Protein AF-0000000086786332 (afdb_homodimer)

Structure (mmCIF, N/CA/C/O backbone):
data_AF-0000000086786332-model_v1
#
loop_
_entity.id
_entity.type
_entity.pdbx_description
1 polymer 'LOB domain-containing protein 38'
#
loop_
_atom_site.group_PDB
_atom_site.id
_atom_site.type_symbol
_atom_site.label_atom_id
_atom_site.label_alt_id
_atom_site.label_comp_id
_atom_site.label_asym_id
_atom_site.label_entity_id
_atom_site.label_seq_id
_atom_site.pdbx_PDB_ins_code
_atom_site.Cartn_x
_atom_site.Cartn_y
_atom_site.Cartn_z
_atom_site.occupancy
_atom_site.B_iso_or_equiv
_atom_site.auth_seq_id
_atom_site.auth_comp_id
_atom_site.auth_asym_id
_atom_site.auth_atom_id
_atom_site.pdbx_PDB_model_num
ATOM 1 N N . MET A 1 1 ? -3.791 -22.344 -22.672 1 84.06 1 MET A N 1
ATOM 2 C CA . MET A 1 1 ? -4.84 -21.344 -22.453 1 84.06 1 MET A CA 1
ATOM 3 C C . MET A 1 1 ? -4.332 -20.188 -21.594 1 84.06 1 MET A C 1
ATOM 5 O O . MET A 1 1 ? -3.479 -20.391 -20.719 1 84.06 1 MET A O 1
ATOM 9 N N . SER A 1 2 ? -4.684 -19.047 -22.031 1 94.56 2 SER A N 1
ATOM 10 C CA . SER A 1 2 ? -4.293 -17.844 -21.312 1 94.56 2 SER A CA 1
ATOM 11 C C . SER A 1 2 ? -4.855 -17.828 -19.906 1 94.56 2 SER A C 1
ATOM 13 O O . SER A 1 2 ? -5.973 -18.297 -19.672 1 94.56 2 SER A O 1
ATOM 15 N N . CYS A 1 3 ? -4.078 -17.531 -18.984 1 96.19 3 CYS A N 1
ATOM 16 C CA . CYS A 1 3 ? -4.578 -17.453 -17.625 1 96.19 3 CYS A CA 1
ATOM 17 C C . CYS A 1 3 ? -5.562 -16.297 -17.469 1 96.19 3 CYS A C 1
ATOM 19 O O . CYS A 1 3 ? -5.711 -15.477 -18.375 1 96.19 3 CYS A O 1
ATOM 21 N N . ASN A 1 4 ? -6.258 -16.188 -16.344 1 96.19 4 ASN A N 1
ATOM 22 C CA . ASN A 1 4 ? -7.32 -15.203 -16.141 1 96.19 4 ASN A CA 1
ATOM 23 C C . ASN A 1 4 ? -6.762 -13.789 -15.992 1 96.19 4 ASN A C 1
ATOM 25 O O . ASN A 1 4 ? -7.402 -12.82 -16.406 1 96.19 4 ASN A O 1
ATOM 29 N N . GLY A 1 5 ? -5.59 -13.703 -15.43 1 96.94 5 GLY A N 1
ATOM 30 C CA . GLY A 1 5 ? -4.938 -12.406 -15.336 1 96.94 5 GLY A CA 1
ATOM 31 C C . GLY A 1 5 ? -4.57 -11.828 -16.688 1 96.94 5 GLY A C 1
ATOM 32 O O . GLY A 1 5 ? -4.871 -10.672 -16.984 1 96.94 5 GLY A O 1
ATOM 33 N N . CYS A 1 6 ? -4.031 -12.641 -17.484 1 97.38 6 CYS A N 1
ATOM 34 C CA . CYS A 1 6 ? -3.629 -12.195 -18.812 1 97.38 6 CYS A CA 1
ATOM 35 C C . CYS A 1 6 ? -4.844 -11.852 -19.672 1 97.38 6 CYS A C 1
ATOM 37 O O . CYS A 1 6 ? -4.797 -10.938 -20.484 1 97.38 6 CYS A O 1
ATOM 39 N N . ARG A 1 7 ? -5.891 -12.562 -19.5 1 96.75 7 ARG A N 1
ATOM 40 C CA . ARG A 1 7 ? -7.117 -12.281 -20.234 1 96.75 7 ARG A CA 1
ATOM 41 C C . ARG A 1 7 ? -7.648 -10.891 -19.906 1 96.75 7 ARG A C 1
ATOM 43 O O . ARG A 1 7 ? -7.953 -10.109 -20.812 1 96.75 7 ARG A O 1
ATOM 50 N N . VAL A 1 8 ? -7.723 -10.594 -18.656 1 95.69 8 VAL A N 1
ATOM 51 C CA . VAL A 1 8 ? -8.312 -9.328 -18.234 1 95.69 8 VAL A CA 1
ATOM 52 C C . VAL A 1 8 ? -7.371 -8.18 -18.578 1 95.69 8 VAL A C 1
ATOM 54 O O . VAL A 1 8 ? -7.816 -7.066 -18.875 1 95.69 8 VAL A O 1
ATOM 57 N N . LEU A 1 9 ? -6.082 -8.484 -18.516 1 96.44 9 LEU A N 1
ATOM 58 C CA . LEU A 1 9 ? -5.121 -7.426 -18.812 1 96.44 9 LEU A CA 1
ATOM 59 C C . LEU A 1 9 ? -4.785 -7.383 -20.297 1 96.44 9 LEU A C 1
ATOM 61 O O . LEU A 1 9 ? -3.979 -6.559 -20.719 1 96.44 9 LEU A O 1
ATOM 65 N N . ARG A 1 10 ? -5.363 -8.375 -21.078 1 95.31 10 ARG A N 1
ATOM 66 C CA . ARG A 1 10 ? -5.176 -8.453 -22.531 1 95.31 10 ARG A CA 1
ATOM 67 C C . ARG A 1 10 ? -3.697 -8.516 -22.891 1 95.31 10 ARG A C 1
ATOM 69 O O . ARG A 1 10 ? -3.223 -7.754 -23.734 1 95.31 10 ARG A O 1
ATOM 76 N N . LYS A 1 11 ? -3.018 -9.328 -22.234 1 93.69 11 LYS A N 1
ATOM 77 C CA . LYS A 1 11 ? -1.602 -9.562 -22.5 1 93.69 11 LYS A CA 1
ATOM 78 C C . LYS A 1 11 ? -1.338 -11.016 -22.859 1 93.69 11 LYS A C 1
ATOM 80 O O . LYS A 1 11 ? -2.193 -11.883 -22.656 1 93.69 11 LYS A O 1
ATOM 85 N N . GLY A 1 12 ? -0.195 -11.25 -23.5 1 94.19 12 GLY A N 1
ATOM 86 C CA . GLY A 1 12 ? 0.203 -12.609 -23.844 1 94.19 12 GLY A CA 1
ATOM 87 C C . GLY A 1 12 ? 0.515 -13.469 -22.625 1 94.19 12 GLY A C 1
ATOM 88 O O . GLY A 1 12 ? 1.022 -12.969 -21.625 1 94.19 12 GLY A O 1
ATOM 89 N N . CYS A 1 13 ? 0.1 -14.703 -22.797 1 96.62 13 CYS A N 1
ATOM 90 C CA . CYS A 1 13 ? 0.325 -15.664 -21.719 1 96.62 13 CYS A CA 1
ATOM 91 C C . CYS A 1 13 ? 1.26 -16.781 -22.188 1 96.62 13 CYS A C 1
ATOM 93 O O . CYS A 1 13 ? 1.175 -17.234 -23.328 1 96.62 13 CYS A O 1
ATOM 95 N N . ASN A 1 14 ? 2.207 -17.109 -21.375 1 95.62 14 ASN A N 1
ATOM 96 C CA . ASN A 1 14 ? 3.129 -18.203 -21.703 1 95.62 14 ASN A CA 1
ATOM 97 C C . ASN A 1 14 ? 3.371 -19.109 -20.5 1 95.62 14 ASN A C 1
ATOM 99 O O . ASN A 1 14 ? 2.699 -18.969 -19.469 1 95.62 14 ASN A O 1
ATOM 103 N N . GLU A 1 15 ? 4.234 -20 -20.594 1 93.56 15 GLU A N 1
ATOM 104 C CA . GLU A 1 15 ? 4.453 -21.016 -19.562 1 93.56 15 GLU A CA 1
ATOM 105 C C . GLU A 1 15 ? 5.082 -20.391 -18.312 1 93.56 15 GLU A C 1
ATOM 107 O O . GLU A 1 15 ? 4.926 -20.922 -17.219 1 93.56 15 GLU A O 1
ATOM 112 N N . ASN A 1 16 ? 5.703 -19.328 -18.406 1 93.94 16 ASN A N 1
ATOM 113 C CA . ASN A 1 16 ? 6.367 -18.656 -17.297 1 93.94 16 ASN A CA 1
ATOM 114 C C . ASN A 1 16 ? 5.633 -17.391 -16.891 1 93.94 16 ASN A C 1
ATOM 116 O O . ASN A 1 16 ? 6.234 -16.484 -16.312 1 93.94 16 ASN A O 1
ATOM 120 N N . CYS A 1 17 ? 4.402 -17.406 -17.172 1 97.12 17 CYS A N 1
ATOM 121 C CA . CYS A 1 17 ? 3.6 -16.219 -16.922 1 97.12 17 CYS A CA 1
ATOM 122 C C . CYS A 1 17 ? 3.535 -15.891 -15.438 1 97.12 17 CYS A C 1
ATOM 124 O O . CYS A 1 17 ? 3.027 -16.688 -14.648 1 97.12 17 CYS A O 1
ATOM 126 N N . ILE A 1 18 ? 3.926 -14.742 -15.102 1 97.25 18 ILE A N 1
ATOM 127 C CA . ILE A 1 18 ? 4.012 -14.305 -13.719 1 97.25 18 ILE A CA 1
ATOM 128 C C . ILE A 1 18 ? 2.607 -14.125 -13.148 1 97.25 18 ILE A C 1
ATOM 130 O O . ILE A 1 18 ? 2.383 -14.336 -11.953 1 97.25 18 ILE A O 1
ATOM 134 N N . LEU A 1 19 ? 1.68 -13.742 -13.922 1 97.81 19 LEU A N 1
ATOM 135 C CA . LEU A 1 19 ? 0.304 -13.602 -13.453 1 97.81 19 LEU A CA 1
ATOM 136 C C . LEU A 1 19 ? -0.299 -14.953 -13.102 1 97.81 19 LEU A C 1
ATOM 138 O O . LEU A 1 19 ? -0.962 -15.102 -12.078 1 97.81 19 LEU A O 1
ATOM 142 N N . ARG A 1 20 ? -0.008 -15.805 -14.031 1 97 20 ARG A N 1
ATOM 143 C CA . ARG A 1 20 ? -0.495 -17.156 -13.773 1 97 20 ARG A CA 1
ATOM 144 C C . ARG A 1 20 ? 0.016 -17.672 -12.43 1 97 20 ARG A C 1
ATOM 146 O O . ARG A 1 20 ? -0.758 -18.188 -11.625 1 97 20 ARG A O 1
ATOM 153 N N . GLN A 1 21 ? 1.264 -17.531 -12.227 1 96.88 21 GLN A N 1
ATOM 154 C CA . GLN A 1 21 ? 1.903 -18 -11 1 96.88 21 GLN A CA 1
ATOM 155 C C . GLN A 1 21 ? 1.356 -17.25 -9.781 1 96.88 21 GLN A C 1
ATOM 157 O O . GLN A 1 21 ? 1.162 -17.859 -8.719 1 96.88 21 GLN A O 1
ATOM 162 N N . SER A 1 22 ? 1.068 -15.977 -9.906 1 98.19 22 SER A N 1
ATOM 163 C CA . SER A 1 22 ? 0.683 -15.125 -8.789 1 98.19 22 SER A CA 1
ATOM 164 C C . SER A 1 22 ? -0.752 -15.398 -8.352 1 98.19 22 SER A C 1
ATOM 166 O O . SER A 1 22 ? 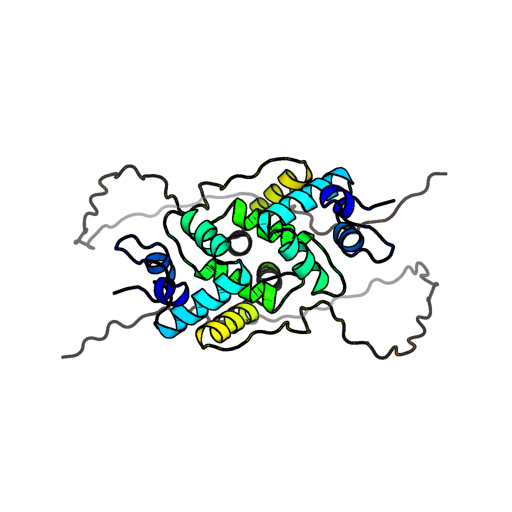-1.143 -15.055 -7.234 1 98.19 22 SER A O 1
ATOM 168 N N . LEU A 1 23 ? -1.542 -16.016 -9.18 1 98.31 23 LEU A N 1
ATOM 169 C CA . LEU A 1 23 ? -2.975 -16.141 -8.93 1 98.31 23 LEU A CA 1
ATOM 170 C C . LEU A 1 23 ? -3.311 -17.547 -8.43 1 98.31 23 LEU A C 1
ATOM 172 O O . LEU A 1 23 ? -4.477 -17.844 -8.156 1 98.31 23 LEU A O 1
ATOM 176 N N . GLN A 1 24 ? -2.33 -18.344 -8.211 1 95.19 24 GLN A N 1
ATOM 177 C CA . GLN A 1 24 ? -2.531 -19.75 -7.883 1 95.19 24 GLN A CA 1
ATOM 178 C C . GLN A 1 24 ? -3.25 -19.906 -6.547 1 95.19 24 GLN A C 1
ATOM 180 O O . GLN A 1 24 ? -3.971 -20.891 -6.336 1 95.19 24 GLN A O 1
ATOM 185 N N . GLY A 1 25 ? -3.111 -18.969 -5.703 1 94.81 25 GLY A N 1
ATOM 186 C CA . GLY A 1 25 ? -3.736 -19.078 -4.395 1 94.81 25 GLY A CA 1
ATOM 187 C C . GLY A 1 25 ? -5.207 -18.703 -4.406 1 94.81 25 GLY A C 1
ATOM 188 O O . GLY A 1 25 ? -5.891 -18.812 -3.385 1 94.81 25 GLY A O 1
ATOM 189 N N . ILE A 1 26 ? -5.719 -18.266 -5.496 1 97.56 26 ILE A N 1
ATOM 190 C CA . ILE A 1 26 ? -7.125 -17.891 -5.645 1 97.56 26 ILE A CA 1
ATOM 191 C C . ILE A 1 26 ? -7.863 -18.969 -6.438 1 97.56 26 ILE A C 1
ATOM 193 O O . ILE A 1 26 ? -7.562 -19.188 -7.613 1 97.56 26 ILE A O 1
ATOM 197 N N . GLU A 1 27 ? -8.875 -19.5 -5.914 1 92.12 27 GLU A N 1
ATOM 198 C CA . GLU A 1 27 ? -9.414 -20.781 -6.352 1 92.12 27 GLU A CA 1
ATOM 199 C C . GLU A 1 27 ? -10.234 -20.625 -7.629 1 92.12 27 GLU A C 1
ATOM 201 O O . GLU A 1 27 ? -10.047 -21.375 -8.586 1 92.12 27 GLU A O 1
ATOM 206 N N . SER A 1 28 ? -11.102 -19.672 -7.723 1 95.56 28 SER A N 1
ATOM 207 C CA . SER A 1 28 ? -12.016 -19.594 -8.859 1 95.56 28 SER A CA 1
ATOM 208 C C . SER A 1 28 ? -11.477 -18.656 -9.93 1 95.56 28 SER A C 1
ATOM 210 O O . SER A 1 28 ? -10.922 -17.609 -9.625 1 95.56 28 SER A O 1
ATOM 212 N N . PRO A 1 29 ? -11.633 -19.109 -11.156 1 96.62 29 PRO A N 1
ATOM 213 C CA . PRO A 1 29 ? -11.227 -18.234 -12.258 1 96.62 29 PRO A CA 1
ATOM 214 C C . PRO A 1 29 ? -11.852 -16.844 -12.164 1 96.62 29 PRO A C 1
ATOM 216 O O . PRO A 1 29 ? -11.172 -15.836 -12.422 1 96.62 29 PRO A O 1
ATOM 219 N N . GLN A 1 30 ? -13.078 -16.781 -11.773 1 98 30 GLN A N 1
ATOM 220 C CA . GLN A 1 30 ? -13.742 -15.492 -11.664 1 98 30 GLN A CA 1
ATOM 221 C C . GLN A 1 30 ? -13.109 -14.633 -10.578 1 98 30 GLN A C 1
ATOM 223 O O . GLN A 1 30 ? -12.922 -13.422 -10.758 1 98 30 GLN A O 1
ATOM 228 N N . ALA A 1 31 ? -12.781 -15.242 -9.477 1 98.69 31 ALA A N 1
ATOM 229 C CA . ALA A 1 31 ? -12.117 -14.531 -8.383 1 98.69 31 ALA A CA 1
ATOM 230 C C . ALA A 1 31 ? -10.742 -14.031 -8.812 1 98.69 31 ALA A C 1
ATOM 232 O O . ALA A 1 31 ? -10.32 -12.945 -8.398 1 98.69 31 ALA A O 1
ATOM 233 N N . GLN A 1 32 ? -10.086 -14.82 -9.578 1 98.62 32 GLN A N 1
ATOM 234 C CA . GLN A 1 32 ? -8.789 -14.406 -10.102 1 98.62 32 GLN A CA 1
ATOM 235 C C . GLN A 1 32 ? -8.914 -13.164 -10.977 1 98.62 32 GLN A C 1
ATOM 237 O O . GLN A 1 32 ? -8.102 -12.242 -10.883 1 98.62 32 GLN A O 1
ATOM 242 N N . SER A 1 33 ? -9.93 -13.172 -11.828 1 98.5 33 SER A N 1
ATOM 243 C CA . SER A 1 33 ? -10.188 -12.008 -12.68 1 98.5 33 SER A CA 1
ATOM 244 C C . SER A 1 33 ? -10.531 -10.781 -11.844 1 98.5 33 SER A C 1
ATOM 246 O O . SER A 1 33 ? -10 -9.695 -12.086 1 98.5 33 SER A O 1
ATOM 248 N N . ASN A 1 34 ? -11.398 -10.969 -10.852 1 98.75 34 ASN A N 1
ATOM 249 C CA . ASN A 1 34 ? -11.789 -9.859 -9.984 1 98.75 34 ASN A CA 1
ATOM 250 C C . ASN A 1 34 ? -10.586 -9.273 -9.25 1 98.75 34 ASN A C 1
ATOM 252 O O . ASN A 1 34 ? -10.438 -8.047 -9.188 1 98.75 34 ASN A O 1
ATOM 256 N N . ALA A 1 35 ? -9.789 -10.148 -8.75 1 98.81 35 ALA A N 1
ATOM 257 C CA . ALA A 1 35 ? -8.602 -9.703 -8.031 1 98.81 35 ALA A CA 1
ATOM 258 C C . ALA A 1 35 ? -7.664 -8.922 -8.945 1 98.81 35 ALA A C 1
ATOM 260 O O . ALA A 1 35 ? -7.164 -7.855 -8.57 1 98.81 35 ALA A O 1
ATOM 261 N N . THR A 1 36 ? -7.426 -9.461 -10.109 1 98.81 36 THR A N 1
ATOM 262 C CA . THR A 1 36 ? -6.508 -8.836 -11.055 1 98.81 36 THR A CA 1
ATOM 263 C C . THR A 1 36 ? -7.012 -7.449 -11.453 1 98.81 36 THR A C 1
ATOM 265 O O . THR A 1 36 ? -6.246 -6.48 -11.461 1 98.81 36 THR A O 1
ATOM 268 N N . VAL A 1 37 ? -8.297 -7.336 -11.727 1 98.69 37 VAL A N 1
ATOM 269 C CA . VAL A 1 37 ? -8.891 -6.062 -12.125 1 98.69 37 VAL A CA 1
ATOM 270 C C . VAL A 1 37 ? -8.758 -5.059 -10.984 1 98.69 37 VAL A C 1
ATOM 272 O O . VAL A 1 37 ? -8.367 -3.91 -11.195 1 98.69 37 VAL A O 1
ATOM 275 N N . PHE A 1 38 ? -9.086 -5.48 -9.836 1 98.81 38 PHE A N 1
ATOM 276 C CA . PHE A 1 38 ? -9.078 -4.578 -8.688 1 98.81 38 PHE A CA 1
ATOM 277 C C . PHE A 1 38 ? -7.676 -4.062 -8.406 1 98.81 38 PHE A C 1
ATOM 279 O O . PHE A 1 38 ? -7.477 -2.859 -8.219 1 98.81 38 PHE A O 1
ATOM 286 N N . VAL A 1 39 ? -6.699 -4.961 -8.383 1 98.75 39 VAL A N 1
ATOM 287 C CA . VAL A 1 39 ? -5.328 -4.586 -8.055 1 98.75 39 VAL A CA 1
ATOM 288 C C . VAL A 1 39 ? -4.738 -3.74 -9.18 1 98.75 39 VAL A C 1
ATOM 290 O O . VAL A 1 39 ? -4.016 -2.773 -8.922 1 98.75 39 VAL A O 1
ATOM 293 N N . ALA A 1 40 ? -5.055 -4.098 -10.375 1 98.44 40 ALA A N 1
ATOM 294 C CA . ALA A 1 40 ? -4.551 -3.328 -11.508 1 98.44 40 ALA A CA 1
ATOM 295 C C . ALA A 1 40 ? -5.145 -1.922 -11.523 1 98.44 40 ALA A C 1
ATOM 297 O O . ALA A 1 40 ? -4.477 -0.965 -11.922 1 98.44 40 ALA A O 1
ATOM 298 N N . LYS A 1 41 ? -6.371 -1.778 -11.148 1 97.56 41 LYS A N 1
ATOM 299 C CA . LYS A 1 41 ? -6.988 -0.458 -11.062 1 97.56 41 LYS A CA 1
ATOM 300 C C . LYS A 1 41 ? -6.352 0.37 -9.945 1 97.56 41 LYS A C 1
ATOM 302 O O . LYS A 1 41 ? -6.148 1.576 -10.102 1 97.56 41 LYS A O 1
ATOM 307 N N . PHE A 1 42 ? -6.059 -0.313 -8.93 1 97.75 42 PHE A N 1
ATOM 308 C CA . PHE A 1 42 ? -5.566 0.378 -7.746 1 97.75 42 PHE A CA 1
ATOM 309 C C . PHE A 1 42 ? -4.125 0.827 -7.945 1 97.75 42 PHE A C 1
ATOM 311 O O . PHE A 1 42 ? -3.783 1.98 -7.672 1 97.75 42 PHE A O 1
ATOM 318 N N . PHE A 1 43 ? -3.24 -0.063 -8.398 1 97 43 PHE A N 1
ATOM 319 C CA . PHE A 1 43 ? -1.812 0.219 -8.492 1 97 43 PHE A CA 1
ATOM 320 C C . PHE A 1 43 ? -1.436 0.647 -9.906 1 97 43 PHE A C 1
ATOM 322 O O . PHE A 1 43 ? -0.316 1.107 -10.141 1 97 43 PHE A O 1
ATOM 329 N N . GLY A 1 44 ? -2.344 0.488 -10.828 1 95.88 44 GLY A N 1
ATOM 330 C CA . GLY A 1 44 ? -1.979 0.543 -12.234 1 95.88 44 GLY A CA 1
ATOM 331 C C . GLY A 1 44 ? -1.453 -0.777 -12.766 1 95.88 44 GLY A C 1
ATOM 332 O O . GLY A 1 44 ? -0.83 -1.545 -12.031 1 95.88 44 GLY A O 1
ATOM 333 N N . ARG A 1 45 ? -1.629 -0.976 -14.039 1 95.88 45 ARG A N 1
ATOM 334 C CA . ARG A 1 45 ? -1.167 -2.209 -14.664 1 95.88 45 ARG A CA 1
ATOM 335 C C . ARG A 1 45 ? 0.343 -2.365 -14.523 1 95.88 45 ARG A C 1
ATOM 337 O O . ARG A 1 45 ? 0.829 -3.436 -14.148 1 95.88 45 ARG A O 1
ATOM 344 N N . ALA A 1 46 ? 1.061 -1.314 -14.797 1 95.19 46 ALA A N 1
ATOM 345 C CA . ALA A 1 46 ? 2.518 -1.364 -14.703 1 95.19 46 ALA A CA 1
ATOM 346 C C . ALA A 1 46 ? 2.969 -1.617 -13.266 1 95.19 46 ALA A C 1
ATOM 348 O O . ALA A 1 46 ? 3.906 -2.381 -13.031 1 95.19 46 ALA A O 1
ATOM 349 N N . GLY A 1 47 ? 2.232 -0.963 -12.328 1 95.81 47 GLY A N 1
ATOM 350 C CA . GLY A 1 47 ? 2.547 -1.18 -10.93 1 95.81 47 GLY A CA 1
ATOM 351 C C . GLY A 1 47 ? 2.35 -2.619 -10.484 1 95.81 47 GLY A C 1
ATOM 352 O O . GLY A 1 47 ? 3.23 -3.203 -9.852 1 95.81 47 GLY A O 1
ATOM 353 N N . LEU A 1 48 ? 1.275 -3.145 -10.875 1 97.69 48 LEU A N 1
ATOM 354 C CA . LEU A 1 48 ? 0.996 -4.539 -10.555 1 97.69 48 LEU A CA 1
ATOM 355 C C . LEU A 1 48 ? 2.096 -5.449 -11.094 1 97.69 48 LEU A C 1
ATOM 357 O O . LEU A 1 48 ? 2.668 -6.246 -10.344 1 97.69 48 LEU A O 1
ATOM 361 N N . MET A 1 49 ? 2.465 -5.32 -12.352 1 96.62 49 MET A N 1
ATOM 362 C CA . MET A 1 49 ? 3.473 -6.176 -12.969 1 96.62 49 MET A CA 1
ATOM 363 C C . MET A 1 49 ? 4.836 -5.973 -12.312 1 96.62 49 MET A C 1
ATOM 365 O O . MET A 1 49 ? 5.586 -6.934 -12.117 1 96.62 49 MET A O 1
ATOM 369 N N . SER A 1 50 ? 5.113 -4.746 -11.969 1 96.56 50 SER A N 1
ATOM 370 C CA . SER A 1 50 ? 6.387 -4.441 -11.32 1 96.56 50 SER A CA 1
ATOM 371 C C . SER A 1 50 ? 6.492 -5.137 -9.961 1 96.56 50 SER A C 1
ATOM 373 O O . SER A 1 50 ? 7.535 -5.707 -9.633 1 96.56 50 SER A O 1
ATOM 375 N N . PHE A 1 51 ? 5.438 -5.086 -9.195 1 97.44 51 PHE A N 1
ATOM 376 C CA . PHE A 1 51 ? 5.441 -5.715 -7.879 1 97.44 51 PHE A CA 1
ATOM 377 C C . PHE A 1 51 ? 5.605 -7.227 -8 1 97.44 51 PHE A C 1
ATOM 379 O O . PHE A 1 51 ? 6.363 -7.836 -7.246 1 97.44 51 PHE A O 1
ATOM 386 N N . LEU A 1 52 ? 4.941 -7.766 -8.93 1 97.31 52 LEU A N 1
ATOM 387 C CA . LEU A 1 52 ? 4.969 -9.219 -9.07 1 97.31 52 LEU A CA 1
ATOM 388 C C . LEU A 1 52 ? 6.316 -9.688 -9.609 1 97.31 52 LEU A C 1
ATOM 390 O O . LEU A 1 52 ? 6.793 -10.766 -9.242 1 97.31 52 LEU A O 1
ATOM 394 N N . SER A 1 53 ? 6.926 -8.891 -10.414 1 95.88 53 SER A N 1
ATOM 395 C CA . SER A 1 53 ? 8.195 -9.266 -11.039 1 95.88 53 SER A CA 1
ATOM 396 C C . SER A 1 53 ? 9.359 -9.07 -10.078 1 95.88 53 SER A C 1
ATOM 398 O O . SER A 1 53 ? 10.461 -9.562 -10.32 1 95.88 53 SER A O 1
ATOM 400 N N . ALA A 1 54 ? 9.094 -8.414 -9 1 94.62 54 ALA A N 1
ATOM 401 C CA . ALA A 1 54 ? 10.164 -8.062 -8.07 1 94.62 54 ALA A CA 1
ATOM 402 C C . ALA A 1 54 ? 10.469 -9.219 -7.125 1 94.62 54 ALA A C 1
ATOM 404 O O . ALA A 1 54 ? 11.438 -9.164 -6.359 1 94.62 54 ALA A O 1
ATOM 405 N N . VAL A 1 55 ? 9.711 -10.266 -7.176 1 96.44 55 VAL A N 1
ATOM 406 C CA . VAL A 1 55 ? 9.875 -11.344 -6.207 1 96.44 55 VAL A CA 1
ATOM 407 C C . VAL A 1 55 ? 10 -12.68 -6.938 1 96.44 55 VAL A C 1
ATOM 409 O O . VAL A 1 55 ? 9.422 -12.859 -8.016 1 96.44 55 VAL A O 1
ATOM 412 N N . PRO A 1 56 ? 10.68 -13.617 -6.367 1 94.69 56 PRO A N 1
ATOM 413 C CA . PRO A 1 56 ? 10.891 -14.906 -7.035 1 94.69 56 PRO A CA 1
ATOM 414 C C . PRO A 1 56 ? 9.617 -15.742 -7.105 1 94.69 56 PRO A C 1
ATOM 416 O O . PRO A 1 56 ? 9.414 -16.484 -8.07 1 94.69 56 PRO A O 1
ATOM 419 N N . THR A 1 57 ? 8.758 -15.68 -6.062 1 94.56 57 THR A N 1
ATOM 420 C CA . THR A 1 57 ? 7.484 -16.391 -6.031 1 94.56 57 THR A CA 1
ATOM 421 C C . THR A 1 57 ? 6.316 -15.414 -5.934 1 94.56 57 THR A C 1
ATOM 423 O O . THR A 1 57 ? 5.809 -15.156 -4.844 1 94.56 57 THR A O 1
ATOM 426 N N . PRO A 1 58 ? 5.871 -14.945 -7.066 1 96 58 PRO A N 1
ATOM 427 C CA . PRO A 1 58 ? 4.836 -13.914 -7.047 1 96 58 PRO A CA 1
ATOM 428 C C . PRO A 1 58 ? 3.508 -14.414 -6.484 1 96 58 PRO A C 1
ATOM 430 O O . PRO A 1 58 ? 3.125 -15.562 -6.727 1 96 58 PRO A O 1
ATOM 433 N N . ASN A 1 59 ? 2.941 -13.711 -5.676 1 96.06 59 ASN A N 1
ATOM 434 C CA . ASN A 1 59 ? 1.614 -13.898 -5.098 1 96.06 59 ASN A CA 1
ATOM 435 C C . ASN A 1 59 ? 0.852 -12.578 -5.004 1 96.06 59 ASN A C 1
ATOM 437 O O . ASN A 1 59 ? 1.342 -11.609 -4.422 1 96.06 59 ASN A O 1
ATOM 441 N N . VAL A 1 60 ? -0.287 -12.531 -5.52 1 98.38 60 VAL A N 1
ATOM 442 C CA . VAL A 1 60 ? -1.01 -11.266 -5.656 1 98.38 60 VAL A CA 1
ATOM 443 C C . VAL A 1 60 ? -1.718 -10.93 -4.348 1 98.38 60 VAL A C 1
ATOM 445 O O . VAL A 1 60 ? -2.152 -9.797 -4.141 1 98.38 60 VAL A O 1
ATOM 448 N N . LEU A 1 61 ? -1.781 -11.789 -3.43 1 98.06 61 LEU A N 1
ATOM 449 C CA . LEU A 1 61 ? -2.656 -11.656 -2.271 1 98.06 61 LEU A CA 1
ATOM 450 C C . LEU A 1 61 ? -2.207 -10.492 -1.387 1 98.06 61 LEU A C 1
ATOM 452 O O . LEU A 1 61 ? -3.037 -9.727 -0.897 1 98.06 61 LEU A O 1
ATOM 456 N N . SER A 1 62 ? -0.917 -10.367 -1.181 1 98.25 62 SER A N 1
ATOM 457 C CA . SER A 1 62 ? -0.46 -9.273 -0.327 1 98.25 62 SER A CA 1
ATOM 458 C C . SER A 1 62 ? -0.818 -7.918 -0.925 1 98.25 62 SER A C 1
ATOM 460 O O . SER A 1 62 ? -1.176 -6.988 -0.199 1 98.25 62 SER A O 1
ATOM 462 N N . LEU A 1 63 ? -0.713 -7.824 -2.227 1 98.62 63 LEU A N 1
ATOM 463 C CA . LEU A 1 63 ? -1.105 -6.602 -2.912 1 98.62 63 LEU A CA 1
ATOM 464 C C . LEU A 1 63 ? -2.609 -6.367 -2.795 1 98.62 63 LEU A C 1
ATOM 466 O O . LEU A 1 63 ? -3.053 -5.234 -2.596 1 98.62 63 LEU A O 1
ATOM 470 N N . LEU A 1 64 ? -3.318 -7.457 -2.932 1 98.88 64 LEU A N 1
ATOM 471 C CA . LEU A 1 64 ? -4.77 -7.367 -2.814 1 98.88 64 LEU A CA 1
ATOM 472 C C . LEU A 1 64 ? -5.176 -6.879 -1.429 1 98.88 64 LEU A C 1
ATOM 474 O O . LEU A 1 64 ? -6.039 -6.008 -1.301 1 98.88 64 LEU A O 1
ATOM 478 N N . PHE A 1 65 ? -4.574 -7.363 -0.429 1 98.81 65 PHE A N 1
ATOM 479 C CA . PHE A 1 65 ? -4.867 -6.941 0.936 1 98.81 65 PHE A CA 1
ATOM 480 C C . PHE A 1 65 ? -4.516 -5.473 1.135 1 98.81 65 PHE A C 1
ATOM 482 O O . PHE A 1 65 ? -5.262 -4.734 1.784 1 98.81 65 PHE A O 1
ATOM 489 N N . GLU A 1 66 ? -3.395 -5.078 0.63 1 98.81 66 GLU A N 1
ATOM 490 C CA . GLU A 1 66 ? -2.988 -3.682 0.754 1 98.81 66 GLU A CA 1
ATOM 491 C C . GLU A 1 66 ? -3.969 -2.754 0.041 1 98.81 66 GLU A C 1
ATOM 493 O O . GLU A 1 66 ? -4.371 -1.729 0.59 1 98.81 66 GLU A O 1
ATOM 498 N N . ALA A 1 67 ? -4.316 -3.143 -1.136 1 98.88 67 ALA A N 1
ATOM 499 C CA . ALA A 1 67 ? -5.246 -2.328 -1.912 1 98.88 67 ALA A CA 1
ATOM 500 C C . ALA A 1 67 ? -6.613 -2.256 -1.233 1 98.88 67 ALA A C 1
ATOM 502 O O . ALA A 1 67 ? -7.203 -1.179 -1.126 1 98.88 67 ALA A O 1
ATOM 503 N N . CYS A 1 68 ? -7.09 -3.385 -0.799 1 98.94 68 CYS A N 1
ATOM 504 C CA . CYS A 1 68 ? -8.383 -3.43 -0.12 1 98.94 68 CYS A CA 1
ATOM 505 C C . CYS A 1 68 ? -8.344 -2.625 1.175 1 98.94 68 CYS A C 1
ATOM 507 O O . CYS A 1 68 ? -9.258 -1.85 1.456 1 98.94 68 CYS A O 1
ATOM 509 N N . GLY A 1 69 ? -7.301 -2.814 1.9 1 98.81 69 GLY A N 1
ATOM 510 C CA . GLY A 1 69 ? -7.148 -2.074 3.143 1 98.81 69 GLY A CA 1
ATOM 511 C C . GLY A 1 69 ? -7.172 -0.57 2.947 1 98.81 69 GLY A C 1
ATOM 512 O O . GLY A 1 69 ? -7.867 0.145 3.672 1 98.81 69 GLY A O 1
ATOM 513 N N . ARG A 1 70 ? -6.434 -0.083 1.963 1 98.62 70 ARG A N 1
ATOM 514 C CA . ARG A 1 70 ? -6.367 1.349 1.687 1 98.62 70 ARG A CA 1
ATOM 515 C C . ARG A 1 70 ? -7.715 1.873 1.195 1 98.62 70 ARG A C 1
ATOM 517 O O . ARG A 1 70 ? -8.055 3.033 1.429 1 98.62 70 ARG A O 1
ATOM 524 N N . THR A 1 71 ? -8.422 1.003 0.565 1 98.62 71 THR A N 1
ATOM 525 C CA . THR A 1 71 ? -9.727 1.42 0.059 1 98.62 71 THR A CA 1
ATOM 526 C C . THR A 1 71 ? -10.727 1.582 1.202 1 98.62 71 THR A C 1
ATOM 528 O O . THR A 1 71 ? -11.445 2.58 1.267 1 98.62 71 THR A O 1
ATOM 531 N N . VAL A 1 72 ? -10.773 0.699 2.168 1 98.75 72 VAL A N 1
ATOM 532 C CA . VAL A 1 72 ? -11.805 0.733 3.201 1 98.75 72 VAL A CA 1
ATOM 533 C C . VAL A 1 72 ? -11.32 1.57 4.383 1 98.75 72 VAL A C 1
ATOM 535 O O . VAL A 1 72 ? -12.125 2.027 5.199 1 98.75 72 VAL A O 1
ATOM 538 N N . ASN A 1 73 ? -10.062 1.742 4.539 1 98.44 73 ASN A N 1
ATOM 539 C CA . ASN A 1 73 ? -9.391 2.553 5.551 1 98.44 73 ASN A CA 1
ATOM 540 C C . ASN A 1 73 ? -8.398 3.529 4.922 1 98.44 73 ASN A C 1
ATOM 542 O O . ASN A 1 73 ? -7.188 3.361 5.051 1 98.44 73 ASN A O 1
ATOM 546 N N . PRO A 1 74 ? -8.867 4.527 4.391 1 98 74 PRO A N 1
ATOM 547 C CA . PRO A 1 74 ? -7.992 5.418 3.625 1 98 74 PRO A CA 1
ATOM 548 C C . PRO A 1 74 ? -6.961 6.129 4.496 1 98 74 PRO A C 1
ATOM 550 O O . PRO A 1 74 ? -5.957 6.637 3.986 1 98 74 PRO A O 1
ATOM 553 N N . VAL A 1 75 ? -7.145 6.18 5.758 1 97.62 75 VAL A N 1
ATOM 554 C CA . VAL A 1 75 ? -6.246 6.914 6.645 1 97.62 75 VAL A CA 1
ATOM 555 C C . VAL A 1 75 ? -5.008 6.07 6.934 1 97.62 75 VAL A C 1
ATOM 557 O O . VAL A 1 75 ? -3.879 6.551 6.812 1 97.62 75 VAL A O 1
ATOM 560 N N . ASN A 1 76 ? -5.293 4.742 7.25 1 97.94 76 ASN A N 1
ATOM 561 C CA . ASN A 1 76 ? -4.176 3.965 7.777 1 97.94 76 ASN A CA 1
ATOM 562 C C . ASN A 1 76 ? -3.959 2.682 6.98 1 97.94 76 ASN A C 1
ATOM 564 O O . ASN A 1 76 ? -3.021 1.93 7.254 1 97.94 76 ASN A O 1
ATOM 568 N N . GLY A 1 77 ? -4.793 2.391 6.051 1 98.56 77 GLY A N 1
ATOM 569 C CA . GLY A 1 77 ? -4.613 1.239 5.184 1 98.56 77 GLY A CA 1
ATOM 570 C C . GLY A 1 77 ? -4.762 -0.085 5.91 1 98.56 77 GLY A C 1
ATOM 571 O O . GLY A 1 77 ? -5.398 -0.153 6.965 1 98.56 77 GLY A O 1
ATOM 572 N N . ALA A 1 78 ? -4.215 -1.094 5.27 1 98.88 78 ALA A N 1
ATOM 573 C CA . ALA A 1 78 ? -4.266 -2.443 5.824 1 98.88 78 ALA A CA 1
ATOM 574 C C . ALA A 1 78 ? -3.455 -2.537 7.113 1 98.88 78 ALA A C 1
ATOM 576 O O . ALA A 1 78 ? -3.824 -3.27 8.031 1 98.88 78 ALA A O 1
ATOM 577 N N . VAL A 1 79 ? -2.387 -1.823 7.133 1 98.75 79 VAL A N 1
ATOM 578 C CA . VAL A 1 79 ? -1.525 -1.838 8.312 1 98.75 79 VAL A CA 1
ATOM 579 C C . VAL A 1 79 ? -2.311 -1.367 9.531 1 98.75 79 VAL A C 1
ATOM 581 O O . VAL A 1 79 ? -2.215 -1.962 10.609 1 98.75 79 VAL A O 1
ATOM 584 N N . GLY A 1 80 ? -3.092 -0.313 9.242 1 98.38 80 GLY A N 1
ATOM 585 C CA . GLY A 1 80 ? -3.916 0.184 10.328 1 98.38 80 GLY A CA 1
ATOM 586 C C . GLY A 1 80 ? -4.949 -0.822 10.805 1 98.38 80 GLY A C 1
ATOM 587 O O . GLY A 1 80 ? -5.188 -0.958 12 1 98.38 80 GLY A O 1
ATOM 588 N N . LEU A 1 81 ? -5.5 -1.473 9.922 1 98.56 81 LEU A N 1
ATOM 589 C CA . LEU A 1 81 ? -6.492 -2.479 10.289 1 98.56 81 LEU A CA 1
ATOM 590 C C . LEU A 1 81 ? -5.848 -3.617 11.07 1 98.56 81 LEU A C 1
ATOM 592 O O . LEU A 1 81 ? -6.395 -4.066 12.078 1 98.56 81 LEU A O 1
ATOM 596 N N . LEU A 1 82 ? -4.738 -3.99 10.641 1 98.62 82 LEU A N 1
ATOM 597 C CA . LEU A 1 82 ? -4.035 -5.047 11.352 1 98.62 82 LEU A CA 1
ATOM 598 C C . LEU A 1 82 ? -3.598 -4.57 12.734 1 98.62 82 LEU A C 1
ATOM 600 O O . LEU A 1 82 ? -3.846 -5.246 13.734 1 98.62 82 LEU A O 1
ATOM 604 N N . GLY A 1 83 ? -3.018 -3.488 12.797 1 97.69 83 GLY A N 1
ATOM 605 C CA . GLY A 1 83 ? -2.459 -2.961 14.031 1 97.69 83 GLY A CA 1
ATOM 606 C C . GLY A 1 83 ? -3.512 -2.666 15.086 1 97.69 83 GLY A C 1
ATOM 607 O O . GLY A 1 83 ? -3.211 -2.643 16.281 1 97.69 83 GLY A O 1
ATOM 608 N N . THR A 1 84 ? -4.711 -2.406 14.664 1 96.75 84 THR A N 1
ATOM 609 C CA . THR A 1 84 ? -5.762 -2.051 15.617 1 96.75 84 THR A CA 1
ATOM 610 C C . THR A 1 84 ? -6.66 -3.25 15.898 1 96.75 84 THR A C 1
ATOM 612 O O . THR A 1 84 ? -7.727 -3.104 16.5 1 96.75 84 THR A O 1
ATOM 615 N N . GLY A 1 85 ? -6.309 -4.375 15.422 1 96.75 85 GLY A N 1
ATOM 616 C CA . GLY A 1 85 ? -7.078 -5.582 15.695 1 96.75 85 GLY A CA 1
ATOM 617 C C . GLY A 1 85 ? -8.297 -5.727 14.805 1 96.75 85 GLY A C 1
ATOM 618 O O . GLY A 1 85 ? -9.211 -6.488 15.117 1 96.75 85 GLY A O 1
ATOM 619 N N . ASN A 1 86 ? -8.383 -5.008 13.719 1 98.25 86 ASN A N 1
ATOM 620 C CA . ASN A 1 86 ? -9.531 -5.055 12.812 1 98.25 86 ASN A CA 1
ATOM 621 C C . ASN A 1 86 ? -9.195 -5.777 11.516 1 98.25 86 ASN A C 1
ATOM 623 O O . ASN A 1 86 ? -9.695 -5.418 10.445 1 98.25 86 ASN A O 1
ATOM 627 N N . TRP A 1 87 ? -8.398 -6.715 11.633 1 98.56 87 TRP A N 1
ATOM 628 C CA . TRP A 1 87 ? -7.953 -7.43 10.445 1 98.56 87 TRP A CA 1
ATOM 629 C C . TRP A 1 87 ? -9.133 -8.102 9.742 1 98.56 87 TRP A C 1
ATOM 631 O O . TRP A 1 87 ? -9.125 -8.258 8.523 1 98.56 87 TRP A O 1
ATOM 641 N N . ASN A 1 88 ? -10.117 -8.492 10.508 1 98.75 88 ASN A N 1
ATOM 642 C CA . ASN A 1 88 ? -11.305 -9.109 9.93 1 98.75 88 ASN A CA 1
ATOM 643 C C . ASN A 1 88 ? -11.984 -8.188 8.922 1 98.75 88 ASN A C 1
ATOM 645 O O . ASN A 1 88 ? -12.602 -8.656 7.965 1 98.75 88 ASN A O 1
ATOM 649 N N . VAL A 1 89 ? -11.875 -6.898 9.133 1 98.81 89 VAL A N 1
ATOM 650 C CA . VAL A 1 89 ? -12.438 -5.926 8.203 1 98.81 89 VAL A CA 1
ATOM 651 C C . VAL A 1 89 ? -11.711 -6.004 6.863 1 98.81 89 VAL A C 1
ATOM 653 O O . VAL A 1 89 ? -12.344 -5.98 5.805 1 98.81 89 VAL A O 1
ATOM 656 N N . CYS A 1 90 ? -10.414 -6.168 6.891 1 98.81 90 CYS A N 1
ATOM 657 C CA . CYS A 1 90 ? -9.617 -6.285 5.672 1 98.81 90 CYS A CA 1
ATOM 658 C C . CYS A 1 90 ? -9.938 -7.586 4.941 1 98.81 90 CYS A C 1
ATOM 660 O O . CYS A 1 90 ? -10.078 -7.594 3.715 1 98.81 90 CYS A O 1
ATOM 662 N N . GLN A 1 91 ? -10.039 -8.609 5.699 1 98.81 91 GLN A N 1
ATOM 663 C CA . GLN A 1 91 ? -10.367 -9.914 5.125 1 98.81 91 GLN A CA 1
ATOM 664 C C . GLN A 1 91 ? -11.727 -9.883 4.434 1 98.81 91 GLN A C 1
ATOM 666 O O . GLN A 1 91 ? -11.883 -10.43 3.34 1 98.81 91 GLN A O 1
ATOM 671 N N . ALA A 1 92 ? -12.648 -9.25 5.078 1 98.88 92 ALA A N 1
ATOM 672 C CA . ALA A 1 92 ? -13.984 -9.141 4.492 1 98.88 92 ALA A CA 1
ATOM 673 C C . ALA A 1 92 ? -13.945 -8.32 3.201 1 98.88 92 ALA A C 1
ATOM 675 O O . ALA A 1 92 ? -14.672 -8.625 2.25 1 98.88 92 ALA A O 1
ATOM 676 N N . ALA A 1 93 ? -13.156 -7.285 3.203 1 98.94 93 ALA A N 1
ATOM 677 C CA . ALA A 1 93 ? -13.008 -6.477 1.997 1 98.94 93 ALA A CA 1
ATOM 678 C C . ALA A 1 93 ? -12.438 -7.305 0.848 1 98.94 93 ALA A C 1
ATOM 680 O O . ALA A 1 93 ? -12.922 -7.223 -0.284 1 98.94 93 ALA A O 1
ATOM 681 N N . VAL A 1 94 ? -11.453 -8.109 1.135 1 98.88 94 VAL A N 1
ATOM 682 C CA . VAL A 1 94 ? -10.844 -8.969 0.127 1 98.88 94 VAL A CA 1
ATOM 683 C C . VAL A 1 94 ? -11.875 -9.953 -0.415 1 98.88 94 VAL A C 1
ATOM 685 O O . VAL A 1 94 ? -11.984 -10.141 -1.628 1 98.88 94 VAL A O 1
ATOM 688 N N . GLU A 1 95 ? -12.641 -10.508 0.453 1 98.75 95 GLU A N 1
ATOM 689 C CA . GLU A 1 95 ? -13.68 -11.438 0.03 1 98.75 95 GLU A CA 1
ATOM 690 C C . GLU A 1 95 ? -14.703 -10.758 -0.874 1 98.75 95 GLU A C 1
ATOM 692 O O . GLU A 1 95 ? -15.156 -11.344 -1.854 1 98.75 95 GLU A O 1
ATOM 697 N N . THR A 1 96 ? -15.062 -9.578 -0.503 1 98.94 96 THR A N 1
ATOM 698 C CA . THR A 1 96 ? -16 -8.812 -1.319 1 98.94 96 THR A CA 1
ATOM 699 C C . THR A 1 96 ? -15.469 -8.656 -2.742 1 98.94 96 THR A C 1
ATOM 701 O O . THR A 1 96 ? -16.203 -8.875 -3.709 1 98.94 96 THR A O 1
ATOM 704 N N . VAL A 1 97 ? -14.234 -8.336 -2.877 1 98.88 97 VAL A N 1
ATOM 705 C CA . VAL A 1 97 ? -13.617 -8.148 -4.188 1 98.88 97 VAL A CA 1
ATOM 706 C C . VAL A 1 97 ? -13.602 -9.469 -4.949 1 98.88 97 VAL A C 1
ATOM 708 O O . VAL A 1 97 ? -13.945 -9.516 -6.133 1 98.88 97 VAL A O 1
ATOM 711 N N . LEU A 1 98 ? -13.188 -10.523 -4.273 1 98.75 98 LEU A N 1
ATOM 712 C CA . LEU A 1 98 ? -13.094 -11.828 -4.922 1 98.75 98 LEU A CA 1
ATOM 713 C C . LEU A 1 98 ? -14.453 -12.297 -5.422 1 98.75 98 LEU A C 1
ATOM 715 O O . LEU A 1 98 ? -14.547 -13 -6.43 1 98.75 98 LEU A O 1
ATOM 719 N N . ARG A 1 99 ? -15.477 -11.797 -4.824 1 98.5 99 ARG A N 1
ATOM 720 C CA . ARG A 1 99 ? -16.828 -12.164 -5.211 1 98.5 99 ARG A CA 1
ATOM 721 C C . ARG A 1 99 ? -17.391 -11.195 -6.246 1 98.5 99 ARG A C 1
ATOM 723 O O . ARG A 1 99 ? -18.531 -11.352 -6.703 1 98.5 99 ARG A O 1
ATOM 730 N N . GLY A 1 100 ? -16.656 -10.219 -6.535 1 98.38 100 GLY A N 1
ATOM 731 C CA . GLY A 1 100 ? -17.062 -9.289 -7.574 1 98.38 100 GLY A CA 1
ATOM 732 C C . GLY A 1 100 ? -17.781 -8.07 -7.035 1 98.38 100 GLY A C 1
ATOM 733 O O . GLY A 1 100 ? -18.391 -7.316 -7.797 1 98.38 100 GLY A O 1
ATOM 734 N N . GLY A 1 101 ? -17.688 -7.84 -5.707 1 98.56 101 GLY A N 1
ATOM 735 C CA . GLY A 1 101 ? -18.312 -6.684 -5.094 1 98.56 101 GLY A CA 1
ATOM 736 C C . GLY A 1 101 ? -17.469 -5.426 -5.18 1 98.56 101 GLY A C 1
ATOM 737 O O . GLY A 1 101 ? -16.328 -5.469 -5.648 1 98.56 101 GLY A O 1
ATOM 738 N N . VAL A 1 102 ? -18.078 -4.293 -4.695 1 98.31 102 VAL A N 1
ATOM 739 C CA . VAL A 1 102 ? -17.438 -2.984 -4.711 1 98.31 102 VAL A CA 1
ATOM 740 C C . VAL A 1 102 ? -17.094 -2.561 -3.285 1 98.31 102 VAL A C 1
ATOM 742 O O . VAL A 1 102 ? -17.891 -2.771 -2.363 1 98.31 102 VAL A O 1
ATOM 745 N N . LEU A 1 103 ? -15.961 -1.977 -3.193 1 98.69 103 LEU A N 1
ATOM 746 C CA . LEU A 1 103 ? -15.547 -1.478 -1.888 1 98.69 103 LEU A CA 1
ATOM 747 C C . LEU A 1 103 ? -15.766 0.029 -1.786 1 98.69 103 LEU A C 1
ATOM 749 O O . LEU A 1 103 ? -15.648 0.746 -2.783 1 98.69 103 LEU A O 1
ATOM 753 N N . ARG A 1 104 ? -16.047 0.458 -0.608 1 97.94 104 ARG A N 1
ATOM 754 C CA . ARG A 1 104 ? -16.109 1.865 -0.225 1 97.94 104 ARG A CA 1
ATOM 755 C C . ARG A 1 104 ? -15.391 2.104 1.104 1 97.94 104 ARG A C 1
ATOM 757 O O . ARG A 1 104 ? -15.281 1.192 1.925 1 97.94 104 ARG A O 1
ATOM 764 N N . PRO A 1 105 ? -14.922 3.322 1.225 1 97.81 105 PRO A N 1
ATOM 765 C CA . PRO A 1 105 ? -14.352 3.625 2.541 1 97.81 105 PRO A CA 1
ATOM 766 C C . PRO A 1 105 ? -15.359 3.43 3.674 1 97.81 105 PRO A C 1
ATOM 768 O O . PRO A 1 105 ? -16.531 3.75 3.52 1 97.81 105 PRO A O 1
ATOM 771 N N . ILE A 1 106 ? -14.859 2.895 4.695 1 97.69 106 ILE A N 1
ATOM 772 C CA . ILE A 1 106 ? -15.695 2.725 5.879 1 97.69 106 ILE A CA 1
ATOM 773 C C . ILE A 1 106 ? -15.57 3.947 6.781 1 97.69 106 ILE A C 1
ATOM 775 O O . ILE A 1 106 ? -14.461 4.352 7.137 1 97.69 106 ILE A O 1
ATOM 779 N N . GLN A 1 107 ? -16.625 4.527 7.207 1 94.81 107 GLN A N 1
ATOM 780 C CA . GLN A 1 107 ? -16.688 5.801 7.922 1 94.81 107 GLN A CA 1
ATOM 781 C C . GLN A 1 107 ? -15.836 5.758 9.188 1 94.81 107 GLN A C 1
ATOM 783 O O . GLN A 1 107 ? -15.109 6.707 9.484 1 94.81 107 GLN A O 1
ATOM 788 N N . GLU A 1 108 ? -15.945 4.629 9.891 1 94.31 108 GLU A N 1
ATOM 789 C CA . GLU A 1 108 ? -15.211 4.449 11.141 1 94.31 108 GLU A CA 1
ATOM 790 C C . GLU A 1 108 ? -13.711 4.602 10.93 1 94.31 108 GLU A C 1
ATOM 792 O O . GLU A 1 108 ? -12.984 4.992 11.844 1 94.31 108 GLU A O 1
ATOM 797 N N . PHE A 1 109 ? -13.281 4.402 9.75 1 94.88 109 PHE A N 1
ATOM 798 C CA . PHE A 1 109 ? -11.844 4.371 9.492 1 94.88 109 PHE A CA 1
ATOM 799 C C . PHE A 1 109 ? -11.43 5.531 8.586 1 94.88 109 PHE A C 1
ATOM 801 O O . PHE A 1 109 ? -10.266 5.633 8.195 1 94.88 109 PHE A O 1
ATOM 808 N N . SER A 1 110 ? -12.289 6.355 8.25 1 91 110 SER A N 1
ATOM 809 C CA . SER A 1 110 ? -12.016 7.418 7.289 1 91 110 SER A CA 1
ATOM 810 C C . SER A 1 110 ? -11.688 8.727 7.996 1 91 110 SER A C 1
ATOM 812 O O . SER A 1 110 ? -11.383 9.734 7.348 1 91 110 SER A O 1
ATOM 814 N N . GLY A 1 111 ? -11.484 8.727 9.336 1 80.56 111 GLY A N 1
ATOM 815 C CA . GLY A 1 111 ? -11.141 9.922 10.086 1 80.56 111 GLY A CA 1
ATOM 816 C C . GLY A 1 111 ? -12.305 10.891 10.234 1 80.56 111 GLY A C 1
ATOM 817 O O . GLY A 1 111 ? -12.148 11.984 10.781 1 80.56 111 GLY A O 1
ATOM 818 N N . GLU A 1 112 ? -13.422 10.594 9.586 1 67.38 112 GLU A N 1
ATOM 819 C CA . GLU A 1 112 ? -14.57 11.469 9.789 1 67.38 112 GLU A CA 1
ATOM 820 C C . GLU A 1 112 ? -15.242 11.195 11.133 1 67.38 112 GLU A C 1
ATOM 822 O O . GLU A 1 112 ? -15.484 10.039 11.484 1 67.38 112 GLU A O 1
ATOM 827 N N . TYR A 1 113 ? -14.836 11.859 12.227 1 51.22 113 TYR A N 1
ATOM 828 C CA . TYR A 1 113 ? -15.578 11.75 13.477 1 51.22 113 TYR A CA 1
ATOM 829 C C . TYR A 1 113 ? -17.047 12.062 13.266 1 51.22 113 TYR A C 1
ATOM 831 O O . TYR A 1 113 ? -17.406 12.875 12.406 1 51.22 113 TYR A O 1
ATOM 839 N N . PRO A 1 114 ? -17.938 11.172 13.703 1 46.5 114 PRO A N 1
ATOM 840 C CA . PRO A 1 114 ? -19.297 11.695 13.773 1 46.5 114 PRO A CA 1
ATOM 841 C C . PRO A 1 114 ? -19.375 13.055 14.453 1 46.5 114 PRO A C 1
ATOM 843 O O . PRO A 1 114 ? -18.531 13.367 15.305 1 46.5 114 PRO A O 1
ATOM 846 N N . ALA A 1 115 ? -20 14.078 13.977 1 39.97 115 ALA A N 1
ATOM 847 C CA . ALA A 1 115 ? -20.375 15.32 14.648 1 39.97 115 ALA A CA 1
ATOM 848 C C . ALA A 1 115 ? -20.891 15.047 16.062 1 39.97 115 ALA A C 1
ATOM 850 O O . ALA A 1 115 ? -21.922 14.414 16.234 1 39.97 115 ALA A O 1
ATOM 851 N N . GLU A 1 116 ? -20.266 14.828 17.047 1 39.22 116 GLU A N 1
ATOM 852 C CA . GLU A 1 116 ? -20.875 14.961 18.359 1 39.22 116 GLU A CA 1
ATOM 853 C C . GLU A 1 116 ? -21.828 16.156 18.422 1 39.22 116 GLU A C 1
ATOM 855 O O . GLU A 1 116 ? -21.562 17.203 17.828 1 39.22 116 GLU A O 1
ATOM 860 N N . GLU A 1 117 ? -23.156 16.016 18.656 1 36.91 117 GLU A N 1
ATOM 861 C CA . GLU A 1 117 ? -23.922 17 19.422 1 36.91 117 GLU A CA 1
ATOM 862 C C . GLU A 1 117 ? -23.109 17.562 20.578 1 36.91 117 GLU A C 1
ATOM 864 O O . GLU A 1 117 ? -22.531 16.812 21.375 1 36.91 117 GLU A O 1
ATOM 869 N N . SER A 1 118 ? -22.531 18.703 20.359 1 34.53 118 SER A N 1
ATOM 870 C CA . SER A 1 118 ? -21.984 19.562 21.391 1 34.53 118 SER A CA 1
ATOM 871 C C . SER A 1 118 ? -22.859 19.547 22.641 1 34.53 118 SER A C 1
ATOM 873 O O . SER A 1 118 ? -23.938 20.141 22.656 1 34.53 118 SER A O 1
ATOM 875 N N . ASP A 1 119 ? -23.188 18.562 23.297 1 30.94 119 ASP A N 1
ATOM 876 C CA . ASP A 1 119 ? -23.625 18.906 24.641 1 30.94 119 ASP A CA 1
ATOM 877 C C . ASP A 1 119 ? -22.625 19.812 25.328 1 30.94 119 ASP A C 1
ATOM 879 O O . ASP A 1 119 ? -21.406 19.719 25.094 1 30.94 119 ASP A O 1
ATOM 883 N N . ASP A 1 120 ? -23.047 21.047 25.906 1 31.16 120 ASP A N 1
ATOM 884 C CA . ASP A 1 120 ? -22.578 22.094 26.797 1 31.16 120 ASP A CA 1
ATOM 885 C C . ASP A 1 120 ? -21.812 21.516 27.984 1 31.16 120 ASP A C 1
ATOM 887 O O . ASP A 1 120 ? -22.391 21.281 29.047 1 31.16 120 ASP A O 1
ATOM 891 N N . ILE A 1 121 ? -21.234 20.516 27.906 1 27.3 121 ILE A N 1
ATOM 892 C CA . ILE A 1 121 ? -20.641 20.234 29.219 1 27.3 121 ILE A CA 1
ATOM 893 C C . ILE A 1 121 ? -19.703 21.375 29.609 1 27.3 121 ILE A C 1
ATOM 895 O O . ILE A 1 121 ? -18.75 21.688 28.875 1 27.3 121 ILE A O 1
ATOM 899 N N . ASP A 1 122 ? -20.234 22.344 30.391 1 27.09 122 ASP A N 1
ATOM 900 C CA . ASP A 1 122 ? -19.609 23.312 31.266 1 27.09 122 ASP A CA 1
ATOM 901 C C . ASP A 1 122 ? -18.375 22.734 31.953 1 27.09 122 ASP A C 1
ATOM 903 O O . ASP A 1 122 ? -18.484 21.828 32.781 1 27.09 122 ASP A O 1
ATOM 907 N N . PHE A 1 123 ? -17.531 22.438 31.172 1 23 123 PHE A N 1
ATOM 908 C CA . PHE A 1 123 ? -16.297 22.062 31.828 1 23 123 PHE A CA 1
ATOM 909 C C . PHE A 1 123 ? -15.891 23.109 32.875 1 23 123 PHE A C 1
ATOM 911 O O . PHE A 1 123 ? -15.578 24.25 32.531 1 23 123 PHE A O 1
ATOM 918 N N . PHE A 1 124 ? -16.641 23.078 33.969 1 21.58 124 PHE A N 1
ATOM 919 C CA . PHE A 1 124 ? -16.156 23.672 35.219 1 21.58 124 PHE A CA 1
ATOM 920 C C . PHE A 1 124 ? -14.688 23.328 35.438 1 21.58 124 PHE A C 1
ATOM 922 O O . PHE A 1 124 ? -14.32 22.141 35.469 1 21.58 124 PHE A O 1
ATOM 929 N N . VAL A 1 125 ? -13.844 24.109 34.719 1 23.33 125 VAL A N 1
ATOM 930 C CA . VAL A 1 125 ? -12.414 24.25 34.969 1 23.33 125 VAL A CA 1
ATOM 931 C C . VAL A 1 125 ? -12.141 24.25 36.5 1 23.33 125 VAL A C 1
ATOM 933 O O . VAL A 1 125 ? -12.453 25.219 37.188 1 23.33 125 VAL A O 1
ATOM 936 N N . SER A 1 126 ? -12.711 23.172 37.031 1 20.7 126 SER A N 1
ATOM 937 C CA . SER A 1 126 ? -12.445 23.141 38.469 1 20.7 126 SER A CA 1
ATOM 938 C C . SER A 1 126 ? -10.945 23.203 38.75 1 20.7 126 SER A C 1
ATOM 940 O O . SER A 1 126 ? -10.188 22.344 38.312 1 20.7 126 SER A O 1
ATOM 942 N N . ARG A 1 127 ? -10.383 24.453 38.75 1 21 127 ARG A N 1
ATOM 943 C CA . ARG A 1 127 ? -9.086 24.922 39.219 1 21 127 ARG A CA 1
ATOM 944 C C . ARG A 1 127 ? -8.664 24.188 40.469 1 21 127 ARG A C 1
ATOM 946 O O . ARG A 1 127 ? -7.531 24.344 40.938 1 21 127 ARG A O 1
ATOM 953 N N . ASP A 1 128 ? -9.562 23.859 41.344 1 20.47 128 ASP A N 1
ATOM 954 C CA . ASP A 1 128 ? -9.094 23.859 42.719 1 20.47 128 ASP A CA 1
ATOM 955 C C . ASP A 1 128 ? -8.305 22.594 43.031 1 20.47 128 ASP A C 1
ATOM 957 O O . ASP A 1 128 ? -8.883 21.547 43.312 1 20.47 128 ASP A O 1
ATOM 961 N N . LEU A 1 129 ? -7.461 22.109 42.094 1 21.11 129 LE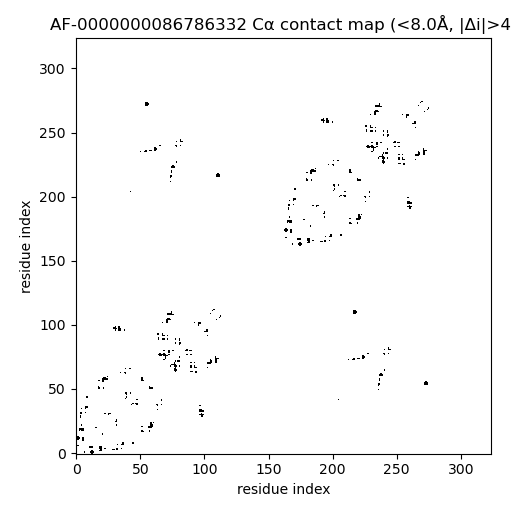U A N 1
ATOM 962 C CA . LEU A 1 129 ? -6.73 20.938 42.562 1 21.11 129 LEU A CA 1
ATOM 963 C C . LEU A 1 129 ? -6.078 21.219 43.906 1 21.11 129 LEU A C 1
ATOM 965 O O . LEU A 1 129 ? -5.062 21.922 43.969 1 21.11 129 LEU A O 1
ATOM 969 N N . HIS A 1 130 ? -6.773 21.578 44.812 1 19.2 130 HIS A N 1
ATOM 970 C CA . HIS A 1 130 ? -6.211 21.531 46.156 1 19.2 130 HIS A CA 1
ATOM 971 C C . HIS A 1 130 ? -5.555 20.188 46.438 1 19.2 130 HIS A C 1
ATOM 973 O O . HIS A 1 130 ? -6.004 19.156 45.938 1 19.2 130 HIS A O 1
ATOM 979 N N . VAL A 1 131 ? -4.285 20.172 46.812 1 20.27 131 VAL A N 1
ATOM 980 C CA . VAL A 1 131 ? -3.236 19.312 47.344 1 20.27 131 VAL A CA 1
ATOM 981 C C . VAL A 1 131 ? -3.822 18.406 48.438 1 20.27 131 VAL A C 1
ATOM 983 O O . VAL A 1 131 ? -3.082 17.797 49.219 1 20.27 131 VAL A O 1
ATOM 986 N N . ALA A 1 132 ? -5.062 18.047 48.344 1 17.39 132 ALA A N 1
ATOM 987 C CA . ALA A 1 132 ? -5.426 17.531 49.656 1 17.39 132 ALA A CA 1
ATOM 988 C C . ALA A 1 132 ? -4.648 16.266 50 1 17.39 132 ALA A C 1
ATOM 990 O O . ALA A 1 132 ? -4.477 15.391 49.125 1 17.39 132 ALA A O 1
ATOM 991 N N . ARG A 1 133 ? -4.172 16.094 51.219 1 18.98 133 ARG A N 1
ATOM 992 C CA . ARG A 1 133 ? -3.344 15.281 52.094 1 18.98 133 ARG A CA 1
ATOM 993 C C . ARG A 1 133 ? -3.869 13.859 52.219 1 18.98 133 ARG A C 1
ATOM 995 O O . ARG A 1 133 ? -3.088 12.906 52.281 1 18.98 133 ARG A O 1
ATOM 1002 N N . GLN A 1 134 ? -5.219 13.586 52.562 1 16.58 134 GLN A N 1
ATOM 1003 C CA . GLN A 1 134 ? -5.188 12.719 53.75 1 16.58 134 GLN A CA 1
ATOM 1004 C C . GLN A 1 134 ? -5.02 11.258 53.344 1 16.58 134 GLN A C 1
ATOM 1006 O O . GLN A 1 134 ? -4.102 10.578 53.812 1 16.58 134 GLN A O 1
ATOM 1011 N N . LYS A 1 135 ? -6.168 10.234 53.438 1 17.92 135 LYS A N 1
ATOM 1012 C CA . LYS A 1 135 ? -6.258 9.234 54.5 1 17.92 135 LYS A CA 1
ATOM 1013 C C . LYS A 1 135 ? -5.898 7.844 53.969 1 17.92 135 LYS A C 1
ATOM 1015 O O . LYS A 1 135 ? -6.066 7.555 52.781 1 17.92 135 LYS A O 1
ATOM 1020 N N . PRO A 1 136 ? -5.719 6.816 54.812 1 18.77 136 PRO A N 1
ATOM 1021 C CA . PRO A 1 136 ? -4.973 5.566 55 1 18.77 136 PRO A CA 1
ATOM 1022 C C . PRO A 1 136 ? -5.672 4.371 54.344 1 18.77 136 PRO A C 1
ATOM 1024 O O . PRO A 1 136 ? -5.133 3.262 54.344 1 18.77 136 PRO A O 1
ATOM 1027 N N . ALA A 1 137 ? -6.828 4.477 53.594 1 17.42 137 ALA A N 1
ATOM 1028 C CA . ALA A 1 137 ? -7.621 3.365 54.094 1 17.42 137 ALA A CA 1
ATOM 1029 C C . ALA A 1 137 ? -7.082 2.029 53.594 1 17.42 137 ALA A C 1
ATOM 1031 O O . ALA A 1 137 ? -6.336 1.98 52.625 1 17.42 137 ALA A O 1
ATOM 1032 N N . GLY A 1 138 ? -8 0.95 53.969 1 17.67 138 GLY A N 1
ATOM 1033 C CA . GLY A 1 138 ? -7.941 -0.431 54.406 1 17.67 138 GLY A CA 1
ATOM 1034 C C . GLY A 1 138 ? -7.828 -1.427 53.281 1 17.67 138 GLY A C 1
ATOM 1035 O O . GLY A 1 138 ? -7.973 -1.061 52.094 1 17.67 138 GLY A O 1
ATOM 1036 N N . ARG A 1 139 ? -8.359 -2.729 53.438 1 16.88 139 ARG A N 1
ATOM 1037 C CA . ARG A 1 139 ? -7.879 -4.105 53.5 1 16.88 139 ARG A CA 1
ATOM 1038 C C . ARG A 1 139 ? -8.336 -4.895 52.281 1 16.88 139 ARG A C 1
ATOM 1040 O O . ARG A 1 139 ? -7.844 -5.992 52 1 16.88 139 ARG A O 1
ATOM 1047 N N . ARG A 1 140 ? -9.25 -4.461 51.312 1 17.19 140 ARG A N 1
ATOM 1048 C CA . ARG A 1 140 ? -10.062 -5.672 51.188 1 17.19 140 ARG A CA 1
ATOM 1049 C C . ARG A 1 140 ? -9.398 -6.68 50.281 1 17.19 140 ARG A C 1
ATOM 1051 O O . ARG A 1 140 ? -8.656 -6.305 49.344 1 17.19 140 ARG A O 1
ATOM 1058 N N . SER A 1 141 ? -9.898 -8.016 50.219 1 17 141 SER A N 1
ATOM 1059 C CA . SER A 1 141 ? -9.477 -9.406 50.156 1 17 141 SER A CA 1
ATOM 1060 C C . SER A 1 141 ? -9.57 -9.945 48.75 1 17 141 SER A C 1
ATOM 1062 O O . SER A 1 141 ? -8.68 -10.664 48.281 1 17 141 SER A O 1
ATOM 1064 N N . ARG A 1 142 ? -10.625 -9.734 47.812 1 17.3 142 ARG A N 1
ATOM 1065 C CA . ARG A 1 142 ? -11.211 -11.023 47.469 1 17.3 142 ARG A CA 1
ATOM 1066 C C . ARG A 1 142 ? -10.508 -11.648 46.281 1 17.3 142 ARG A C 1
ATOM 1068 O O . ARG A 1 142 ? -9.898 -10.938 45.469 1 17.3 142 ARG A O 1
ATOM 1075 N N . SER A 1 143 ? -11.062 -12.906 45.656 1 17.86 143 SER A N 1
ATOM 1076 C CA . SER A 1 143 ? -10.68 -14.273 45.344 1 17.86 143 SER A CA 1
ATOM 1077 C C . SER A 1 143 ? -10.461 -14.453 43.844 1 17.86 143 SER A C 1
ATOM 1079 O O . SER A 1 143 ? -9.422 -14.953 43.406 1 17.86 143 SER A O 1
ATOM 1081 N N . PRO A 1 144 ? -11.484 -14.805 42.812 1 20.28 144 PRO A N 1
ATOM 1082 C CA . PRO A 1 144 ? -11.5 -16.188 42.344 1 20.28 144 PRO A CA 1
ATOM 1083 C C . PRO A 1 144 ? -10.867 -16.344 40.969 1 20.28 144 PRO A C 1
ATOM 1085 O O . PRO A 1 144 ? -10.727 -15.359 40.219 1 20.28 144 PRO A O 1
ATOM 1088 N N . PRO A 1 145 ? -10.695 -17.688 40.281 1 20.34 145 PRO A N 1
ATOM 1089 C CA . PRO A 1 145 ? -9.844 -18.547 39.469 1 20.34 145 PRO A CA 1
ATOM 1090 C C . PRO A 1 145 ? -10.305 -18.594 38 1 20.34 145 PRO A C 1
ATOM 1092 O O . PRO A 1 145 ? -9.68 -19.266 37.188 1 20.34 145 PRO A O 1
ATOM 1095 N N . TYR A 1 146 ? -10.773 -17.656 37.375 1 17.81 146 TYR A N 1
ATOM 1096 C CA . TYR A 1 146 ? -11.547 -18.109 36.219 1 17.81 146 TYR A CA 1
ATOM 1097 C C . TYR A 1 146 ? -10.656 -18.859 35.219 1 17.81 146 TYR A C 1
ATOM 1099 O O . TYR A 1 146 ? -9.477 -18.531 35.062 1 17.81 146 TYR A O 1
ATOM 1107 N N . ALA A 1 147 ? -11.141 -20.016 34.531 1 17.92 147 ALA A N 1
ATOM 1108 C CA . ALA A 1 147 ? -11.039 -21.281 33.844 1 17.92 147 ALA A CA 1
ATOM 1109 C C . ALA A 1 147 ? -10.625 -21.078 32.375 1 17.92 147 ALA A C 1
ATOM 1111 O O . ALA A 1 147 ? -9.625 -21.656 31.922 1 17.92 147 ALA A O 1
ATOM 1112 N N . GLY A 1 148 ? -11.477 -21.359 31.172 1 17.58 148 GLY A N 1
ATOM 1113 C CA . GLY A 1 148 ? -11.633 -22.438 30.203 1 17.58 148 GLY A CA 1
ATOM 1114 C C . GLY A 1 148 ? -11.18 -22.047 28.812 1 17.58 148 GLY A C 1
ATOM 1115 O O . GLY A 1 148 ? -11.359 -22.828 27.859 1 17.58 148 GLY A O 1
ATOM 1116 N N . ILE A 1 149 ? -10.5 -21.062 28.203 1 21.12 149 ILE A N 1
ATOM 1117 C CA . ILE A 1 149 ? -10.82 -20.828 26.797 1 21.12 149 ILE A CA 1
ATOM 1118 C C . ILE A 1 149 ? -10.125 -21.859 25.922 1 21.12 149 ILE A C 1
ATOM 1120 O O . ILE A 1 149 ? -8.898 -21.984 25.953 1 21.12 149 ILE A O 1
ATOM 1124 N N . SER A 1 150 ? -10.719 -22.922 25.203 1 20 150 SER A N 1
ATOM 1125 C CA . SER A 1 150 ? -10.578 -24.141 24.406 1 20 150 SER A CA 1
ATOM 1126 C C . SER A 1 150 ? -10.133 -23.828 22.984 1 20 150 SER A C 1
ATOM 1128 O O . SER A 1 150 ? -10.141 -24.703 22.125 1 20 150 SER A O 1
ATOM 1130 N N . TRP A 1 151 ? -9.672 -22.781 22.375 1 19.89 151 TRP A N 1
ATOM 1131 C CA . TRP A 1 151 ? -9.938 -22.469 20.969 1 19.89 151 TRP A CA 1
ATOM 1132 C C . TRP A 1 151 ? -9.141 -23.375 20.047 1 19.89 151 TRP A C 1
ATOM 1134 O O . TRP A 1 151 ? -9.305 -23.328 18.828 1 19.89 151 TRP A O 1
ATOM 1144 N N . LEU A 1 152 ? -7.863 -23.797 20.156 1 22.14 152 LEU A N 1
ATOM 1145 C CA . LEU A 1 152 ? -6.965 -23.922 19.016 1 22.14 152 LEU A CA 1
ATOM 1146 C C . LEU A 1 152 ? -7.188 -25.25 18.297 1 22.14 152 LEU A C 1
ATOM 1148 O O . LEU A 1 152 ? -6.816 -26.312 18.812 1 22.14 152 LEU A O 1
ATOM 1152 N N . LEU A 1 153 ? -8.359 -25.562 17.625 1 21.53 153 LEU A N 1
ATOM 1153 C CA . LEU A 1 153 ? -8.852 -26.859 17.156 1 21.53 153 LEU A CA 1
ATOM 1154 C C . LEU A 1 153 ? -7.879 -27.484 16.156 1 21.53 153 LEU A C 1
ATOM 1156 O O . LEU A 1 153 ? -7.383 -26.797 15.266 1 21.53 153 LEU A O 1
ATOM 1160 N N . PRO A 1 154 ? -7.383 -28.688 16.375 1 24.8 154 PRO A N 1
ATOM 1161 C CA . PRO A 1 154 ? -6.477 -29.609 15.68 1 24.8 154 PRO A CA 1
ATOM 1162 C C . PRO A 1 154 ? -7.145 -30.312 14.5 1 24.8 154 PRO A C 1
ATOM 1164 O O . PRO A 1 154 ? -8.297 -30.75 14.602 1 24.8 154 PRO A O 1
ATOM 1167 N N . VAL A 1 155 ? -6.949 -30.094 13.227 1 23.36 155 VAL A N 1
ATOM 1168 C CA . VAL A 1 155 ? -7.461 -30.688 12 1 23.36 155 VAL A CA 1
ATOM 1169 C C . VAL A 1 155 ? -7.152 -32.188 11.984 1 23.36 155 VAL A C 1
ATOM 1171 O O . VAL A 1 155 ? -5.988 -32.594 11.938 1 23.36 155 VAL A O 1
ATOM 1174 N N . THR A 1 156 ? -7.875 -33.094 12.609 1 23.64 156 THR A N 1
ATOM 1175 C CA . THR A 1 156 ? -7.688 -34.531 12.828 1 23.64 156 THR A CA 1
ATOM 1176 C C . THR A 1 156 ? -7.883 -35.312 11.523 1 23.64 156 THR A C 1
ATOM 1178 O O . THR A 1 156 ? -7.031 -36.094 11.141 1 23.64 156 THR A O 1
ATOM 1181 N N . GLY A 1 157 ? -9.18 -35.906 10.969 1 21.83 157 GLY A N 1
ATOM 1182 C CA . GLY A 1 157 ? -9.602 -37.312 10.977 1 21.83 157 GLY A CA 1
ATOM 1183 C C . GLY A 1 157 ? -9.406 -38 9.641 1 21.83 157 GLY A C 1
ATOM 1184 O O . GLY A 1 157 ? -9.875 -37.5 8.609 1 21.83 157 GLY A O 1
ATOM 1185 N N . ALA A 1 158 ? -8.391 -38.812 9.297 1 28.67 158 ALA A N 1
ATOM 1186 C CA . ALA A 1 158 ? -8.102 -39.844 8.281 1 28.67 158 ALA A CA 1
ATOM 1187 C C . ALA A 1 158 ? -9.156 -40.938 8.281 1 28.67 158 ALA A C 1
ATOM 1189 O O . ALA A 1 158 ? -9.203 -41.75 9.203 1 28.67 158 ALA A O 1
ATOM 1190 N N . GLY A 1 159 ? -10.438 -40.812 8.023 1 21.34 159 GLY A N 1
ATOM 1191 C CA . GLY A 1 159 ? -11.281 -42 8.07 1 21.34 159 GLY A CA 1
ATOM 1192 C C . GLY A 1 159 ? -10.914 -43.031 7.023 1 21.34 159 GLY A C 1
ATOM 1193 O O . GLY A 1 159 ? -10.273 -42.688 6.02 1 21.34 159 GLY A O 1
ATOM 1194 N N . GLU A 1 160 ? -11.094 -44.469 7.305 1 24.59 160 GLU A N 1
ATOM 1195 C CA . GLU A 1 160 ? -11.016 -45.906 7.031 1 24.59 160 GLU A CA 1
ATOM 1196 C C . GLU A 1 160 ? -11.969 -46.312 5.906 1 24.59 160 GLU A C 1
ATOM 1198 O O . GLU A 1 160 ? -11.969 -47.438 5.465 1 24.59 160 GLU A O 1
ATOM 1203 N N . PHE A 1 161 ? -12.789 -45.688 5.07 1 24.16 161 PHE A N 1
ATOM 1204 C CA . PHE A 1 161 ? -13.852 -46.594 4.645 1 24.16 161 PHE A CA 1
ATOM 1205 C C . PHE A 1 161 ? -13.281 -47.781 3.879 1 24.16 161 PHE A C 1
ATOM 1207 O O . PHE A 1 161 ? -12.289 -47.656 3.156 1 24.16 161 PHE A O 1
ATOM 1214 N N . CYS A 1 162 ? -14.055 -49.125 4.027 1 24.39 162 CYS A N 1
ATOM 1215 C CA . CYS A 1 162 ? -14.305 -50.5 3.564 1 24.39 162 CYS A CA 1
ATOM 1216 C C . CYS A 1 162 ? -14.648 -50.5 2.08 1 24.39 162 CYS A C 1
ATOM 1218 O O . CYS A 1 162 ? -15.289 -49.594 1.573 1 24.39 162 CYS A O 1
ATOM 1220 N N . MET B 1 1 ? 5.004 31.156 2.086 1 84 1 MET B N 1
ATOM 1221 C CA . MET B 1 1 ? 6.062 30.312 1.533 1 84 1 MET B CA 1
ATOM 1222 C C . MET B 1 1 ? 5.527 28.938 1.191 1 84 1 MET B C 1
ATOM 1224 O O . MET B 1 1 ? 4.621 28.422 1.858 1 84 1 MET B O 1
ATOM 1228 N N . SER B 1 2 ? 5.93 28.5 0.053 1 94.31 2 SER B N 1
ATOM 1229 C CA . SER B 1 2 ? 5.52 27.188 -0.409 1 94.31 2 SER B CA 1
ATOM 1230 C C . SER B 1 2 ? 6 26.094 0.542 1 94.31 2 SER B C 1
ATOM 1232 O O . SER B 1 2 ? 7.086 26.203 1.115 1 94.31 2 SER B O 1
ATOM 1234 N N . CYS B 1 3 ? 5.172 25.234 0.867 1 96.12 3 CYS B N 1
ATOM 1235 C CA . CYS B 1 3 ? 5.598 24.125 1.722 1 96.12 3 CYS B CA 1
ATOM 1236 C C . CYS B 1 3 ? 6.598 23.234 1.002 1 96.12 3 CYS B C 1
ATOM 1238 O O . CYS B 1 3 ? 6.812 23.375 -0.203 1 96.12 3 CYS B O 1
ATOM 1240 N N . ASN B 1 4 ? 7.234 22.297 1.671 1 96.12 4 ASN B N 1
ATOM 1241 C CA . ASN B 1 4 ? 8.312 21.484 1.115 1 96.12 4 ASN B CA 1
ATOM 1242 C C . ASN B 1 4 ? 7.777 20.453 0.116 1 96.12 4 ASN B C 1
ATOM 1244 O O . ASN B 1 4 ? 8.469 20.109 -0.844 1 96.12 4 ASN B O 1
ATOM 1248 N N . GLY B 1 5 ? 6.586 20.016 0.356 1 97.06 5 GLY B N 1
ATOM 1249 C CA . GLY B 1 5 ? 5.965 19.109 -0.598 1 97.06 5 GLY B CA 1
ATOM 1250 C C . GLY B 1 5 ? 5.684 19.766 -1.938 1 97.06 5 GLY B C 1
ATOM 1251 O O . GLY B 1 5 ? 6.023 19.203 -2.986 1 97.06 5 GLY B O 1
ATOM 1252 N N . CYS B 1 6 ? 5.164 20.906 -1.861 1 97.38 6 CYS B N 1
ATOM 1253 C CA . CYS B 1 6 ? 4.844 21.625 -3.088 1 97.38 6 CYS B CA 1
ATOM 1254 C C . CYS B 1 6 ? 6.113 22.016 -3.838 1 97.38 6 CYS B C 1
ATOM 1256 O O . CYS B 1 6 ? 6.129 22.047 -5.07 1 97.38 6 CYS B O 1
ATOM 1258 N N . ARG B 1 7 ? 7.121 22.328 -3.131 1 96.62 7 ARG B N 1
ATOM 1259 C CA . ARG B 1 7 ? 8.391 22.672 -3.76 1 96.62 7 ARG B CA 1
ATOM 1260 C C . ARG B 1 7 ? 8.938 21.516 -4.57 1 96.62 7 ARG B C 1
ATOM 1262 O O . ARG B 1 7 ? 9.305 21.672 -5.738 1 96.62 7 ARG B O 1
ATOM 1269 N N . VAL B 1 8 ? 8.953 20.359 -3.975 1 95.69 8 VAL B N 1
ATOM 1270 C CA . VAL B 1 8 ? 9.555 19.203 -4.629 1 95.69 8 VAL B CA 1
ATOM 1271 C C . VAL B 1 8 ? 8.656 18.734 -5.77 1 95.69 8 VAL B C 1
ATOM 1273 O O . VAL B 1 8 ? 9.148 18.219 -6.777 1 95.69 8 VAL B O 1
ATOM 1276 N N . LEU B 1 9 ? 7.363 18.922 -5.578 1 96.44 9 LEU B N 1
ATOM 1277 C CA . LEU B 1 9 ? 6.445 18.469 -6.621 1 96.44 9 LEU B CA 1
ATOM 1278 C C . LEU B 1 9 ? 6.191 19.578 -7.641 1 96.44 9 LEU B C 1
ATOM 1280 O O . LEU B 1 9 ? 5.426 19.391 -8.586 1 96.44 9 LEU B O 1
ATOM 1284 N N . ARG B 1 10 ? 6.781 20.812 -7.371 1 95.25 10 ARG B N 1
ATOM 1285 C CA . ARG B 1 10 ? 6.676 21.953 -8.266 1 95.25 10 ARG B CA 1
ATOM 1286 C C . ARG B 1 10 ? 5.219 22.312 -8.531 1 95.25 10 ARG B C 1
ATOM 1288 O O . ARG B 1 10 ? 4.812 22.469 -9.68 1 95.25 10 ARG B O 1
ATOM 1295 N N . LYS B 1 11 ? 4.492 22.391 -7.52 1 93.44 11 LYS B N 1
ATOM 1296 C CA . LYS B 1 11 ? 3.088 22.781 -7.598 1 93.44 11 LYS B CA 1
ATOM 1297 C C . LYS B 1 11 ? 2.816 24.016 -6.746 1 93.44 11 LYS B C 1
ATOM 1299 O O . LYS B 1 11 ? 3.646 24.406 -5.918 1 93.44 11 LYS B O 1
ATOM 1304 N N . GLY B 1 12 ? 1.699 24.656 -7.027 1 93.94 12 GLY B N 1
ATOM 1305 C CA . GLY B 1 12 ? 1.293 25.812 -6.246 1 93.94 12 GLY B CA 1
ATOM 1306 C C . GLY B 1 12 ? 0.906 25.453 -4.82 1 93.94 12 GLY B C 1
ATOM 1307 O O . GLY B 1 12 ? 0.38 24.375 -4.559 1 93.94 12 GLY B O 1
ATOM 1308 N N . CYS B 1 13 ? 1.289 26.391 -3.979 1 96.5 13 CYS B N 1
ATOM 1309 C CA . CYS B 1 13 ? 0.992 26.219 -2.562 1 96.5 13 CYS B CA 1
ATOM 1310 C C . CYS B 1 13 ? 0.066 27.312 -2.055 1 96.5 13 CYS B C 1
ATOM 1312 O O . CYS B 1 13 ? 0.204 28.469 -2.441 1 96.5 13 CYS B O 1
ATOM 1314 N N . ASN B 1 14 ? -0.939 26.953 -1.32 1 95.44 14 ASN B N 1
ATOM 1315 C CA . ASN B 1 14 ? -1.862 27.922 -0.748 1 95.44 14 ASN B CA 1
ATOM 1316 C C . ASN B 1 14 ? -2.182 27.609 0.709 1 95.44 14 ASN B C 1
ATOM 1318 O O . ASN B 1 14 ? -1.563 26.719 1.307 1 95.44 14 ASN B O 1
ATOM 1322 N N . GLU B 1 15 ? -3.045 28.281 1.277 1 93.31 15 GLU B N 1
ATOM 1323 C CA . GLU B 1 15 ? -3.336 28.156 2.703 1 93.31 15 GLU B CA 1
ATOM 1324 C C . GLU B 1 15 ? -4.023 26.828 3.012 1 93.31 15 GLU B C 1
ATOM 1326 O O . GLU B 1 15 ? -3.947 26.328 4.137 1 93.31 15 GLU B O 1
ATOM 1331 N N . ASN B 1 16 ? -4.621 26.219 2.115 1 93.88 16 ASN B N 1
ATOM 1332 C CA . ASN B 1 16 ? -5.34 24.969 2.297 1 93.88 16 ASN B CA 1
ATOM 1333 C C . ASN B 1 16 ? -4.609 23.812 1.631 1 93.88 16 ASN B C 1
ATOM 1335 O O . ASN B 1 16 ? -5.223 22.797 1.289 1 93.88 16 ASN B O 1
ATOM 1339 N N . CYS B 1 17 ? -3.373 24 1.523 1 97.19 17 CYS B N 1
ATOM 1340 C CA . CYS B 1 17 ? -2.566 23.016 0.809 1 97.19 17 CYS B CA 1
ATOM 1341 C C . CYS B 1 17 ? -2.576 21.672 1.531 1 97.19 17 CYS B C 1
ATOM 1343 O O . CYS B 1 17 ? -2.127 21.578 2.674 1 97.19 17 CYS B O 1
ATOM 1345 N N . ILE B 1 18 ? -2.963 20.672 0.867 1 97.25 18 ILE B N 1
ATOM 1346 C CA . ILE B 1 18 ? -3.111 19.344 1.439 1 97.25 18 ILE B CA 1
ATOM 1347 C C . ILE B 1 18 ? -1.736 18.75 1.743 1 97.25 18 ILE B C 1
ATOM 1349 O O . ILE B 1 18 ? -1.579 17.984 2.693 1 97.25 18 ILE B O 1
ATOM 1353 N N . LEU B 1 19 ? -0.76 19.078 0.999 1 97.75 19 LEU B N 1
ATOM 1354 C CA . LEU B 1 19 ? 0.59 18.594 1.262 1 97.75 19 LEU B CA 1
ATOM 1355 C C . LEU B 1 19 ? 1.144 19.203 2.549 1 97.75 19 LEU B C 1
ATOM 1357 O O . LEU B 1 19 ? 1.749 18.5 3.359 1 97.75 19 LEU B O 1
ATOM 1361 N N . ARG B 1 20 ? 0.882 20.469 2.582 1 96.94 20 ARG B N 1
ATOM 1362 C CA . ARG B 1 20 ? 1.324 21.141 3.801 1 96.94 20 ARG B CA 1
ATOM 1363 C C . ARG B 1 20 ? 0.731 20.469 5.039 1 96.94 20 ARG B C 1
ATOM 1365 O O . ARG B 1 20 ? 1.449 20.172 5.996 1 96.94 20 ARG B O 1
ATOM 1372 N N . GLN B 1 21 ? -0.517 20.25 5.016 1 96.75 21 GLN B N 1
ATOM 1373 C CA . GLN B 1 21 ? -1.229 19.641 6.129 1 96.75 21 GLN B CA 1
ATOM 1374 C C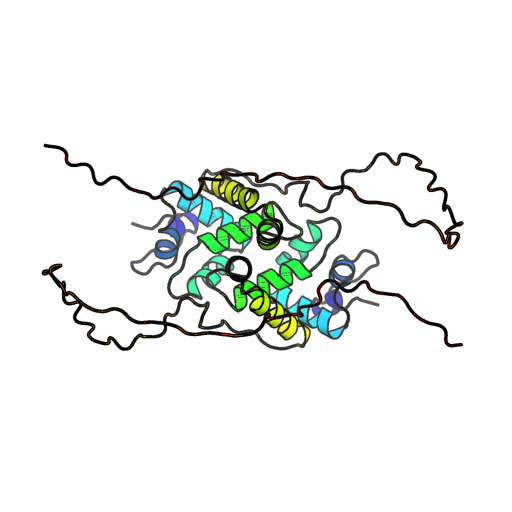 . GLN B 1 21 ? -0.73 18.219 6.391 1 96.75 21 GLN B C 1
ATOM 1376 O O . GLN B 1 21 ? -0.603 17.812 7.543 1 96.75 21 GLN B O 1
ATOM 1381 N N . SER B 1 22 ? -0.42 17.484 5.34 1 98.19 22 SER B N 1
ATOM 1382 C CA . SER B 1 22 ? -0.073 16.078 5.441 1 98.19 22 SER B CA 1
ATOM 1383 C C . SER B 1 22 ? 1.331 15.891 6.008 1 98.19 22 SER B C 1
ATOM 1385 O O . SER B 1 22 ? 1.672 14.812 6.492 1 98.19 22 SER B O 1
ATOM 1387 N N . LEU B 1 23 ? 2.156 16.891 5.98 1 98.25 23 LEU B N 1
ATOM 1388 C CA . LEU B 1 23 ? 3.57 16.75 6.316 1 98.25 23 LEU B CA 1
ATOM 1389 C C . LEU B 1 23 ? 3.848 17.281 7.719 1 98.25 23 LEU B C 1
ATOM 1391 O O . LEU B 1 23 ? 4.988 17.25 8.188 1 98.25 23 LEU B O 1
ATOM 1395 N N . GLN B 1 24 ? 2.834 17.656 8.422 1 94.88 24 GLN B N 1
ATOM 1396 C CA . GLN B 1 24 ? 2.988 18.328 9.711 1 94.88 24 GLN B CA 1
ATOM 1397 C C . GLN B 1 24 ? 3.633 17.391 10.742 1 94.88 24 GLN B C 1
ATOM 1399 O O . GLN B 1 24 ? 4.32 17.859 11.656 1 94.88 24 GLN B O 1
ATOM 1404 N N . GLY B 1 25 ? 3.457 16.156 10.562 1 94.75 25 GLY B N 1
ATOM 1405 C CA . GLY B 1 25 ? 4.012 15.219 11.523 1 94.75 25 GLY B CA 1
ATOM 1406 C C . GLY B 1 25 ? 5.488 14.945 11.305 1 94.75 25 GLY B C 1
ATOM 1407 O O . GLY B 1 25 ? 6.113 14.234 12.102 1 94.75 25 GLY B O 1
ATOM 1408 N N . ILE B 1 26 ? 6.074 15.484 10.305 1 97.5 26 ILE B N 1
ATOM 1409 C CA . ILE B 1 26 ? 7.492 15.32 10 1 97.5 26 ILE B CA 1
ATOM 1410 C C . ILE B 1 26 ? 8.242 16.609 10.328 1 97.5 26 ILE B C 1
ATOM 1412 O O . ILE B 1 26 ? 8 17.641 9.711 1 97.5 26 ILE B O 1
ATOM 1416 N N . GLU B 1 27 ? 9.219 16.547 11.125 1 91.75 27 GLU B N 1
ATOM 1417 C CA . GLU B 1 27 ? 9.742 17.703 11.836 1 91.75 27 GLU B CA 1
ATOM 1418 C C . GLU B 1 27 ? 10.641 18.547 10.922 1 91.75 27 GLU B C 1
ATOM 1420 O O . GLU B 1 27 ? 10.484 19.766 10.844 1 91.75 27 GLU B O 1
ATOM 1425 N N . SER B 1 28 ? 11.516 17.969 10.203 1 95.5 28 SER B N 1
ATOM 1426 C CA . SER B 1 28 ? 12.5 18.734 9.453 1 95.5 28 SER B CA 1
ATOM 1427 C C . SER B 1 28 ? 12.047 18.953 8.016 1 95.5 28 SER B C 1
ATOM 1429 O O . SER B 1 28 ? 11.492 18.047 7.387 1 95.5 28 SER B O 1
ATOM 1431 N N . PRO B 1 29 ? 12.258 20.156 7.57 1 96.44 29 PRO B N 1
ATOM 1432 C CA . PRO B 1 29 ? 11.93 20.438 6.168 1 96.44 29 PRO B CA 1
ATOM 1433 C C . PRO B 1 29 ? 12.586 19.438 5.203 1 96.44 29 PRO B C 1
ATOM 1435 O O . PRO B 1 29 ? 11.953 19 4.242 1 96.44 29 PRO B O 1
ATOM 1438 N N . GLN B 1 30 ? 13.781 19.094 5.48 1 97.94 30 GLN B N 1
ATOM 1439 C CA . GLN B 1 30 ? 14.484 18.141 4.609 1 97.94 30 GLN B CA 1
ATOM 1440 C C . GLN B 1 30 ? 13.812 16.781 4.641 1 97.94 30 GLN B C 1
ATOM 1442 O O . GLN B 1 30 ? 13.672 16.125 3.602 1 97.94 30 GLN B O 1
ATOM 1447 N N . ALA B 1 31 ? 13.406 16.344 5.793 1 98.69 31 ALA B N 1
ATOM 1448 C CA . ALA B 1 31 ? 12.711 15.07 5.934 1 98.69 31 ALA B CA 1
ATOM 1449 C C . ALA B 1 31 ? 11.375 15.094 5.203 1 98.69 31 ALA B C 1
ATOM 1451 O O . ALA B 1 31 ? 10.953 14.086 4.625 1 98.69 31 ALA B O 1
ATOM 1452 N N . GLN B 1 32 ? 10.734 16.203 5.281 1 98.62 32 GLN B N 1
ATOM 1453 C CA . GLN B 1 32 ? 9.469 16.359 4.559 1 98.62 32 GLN B CA 1
ATOM 1454 C C . GLN B 1 32 ? 9.672 16.219 3.055 1 98.62 32 GLN B C 1
ATOM 1456 O O . GLN B 1 32 ? 8.883 15.555 2.379 1 98.62 32 GLN B O 1
ATOM 1461 N N . SER B 1 33 ? 10.742 16.828 2.555 1 98.56 33 SER B N 1
ATOM 1462 C CA . SER B 1 33 ? 11.07 16.703 1.138 1 98.56 33 SER B CA 1
ATOM 1463 C C . SER B 1 33 ? 11.398 15.266 0.767 1 98.56 33 SER B C 1
ATOM 1465 O O . SER B 1 33 ? 10.906 14.758 -0.241 1 98.56 33 SER B O 1
ATOM 1467 N N . ASN B 1 34 ? 12.195 14.617 1.597 1 98.75 34 ASN B N 1
ATOM 1468 C CA . ASN B 1 34 ? 12.57 13.234 1.344 1 98.75 34 ASN B CA 1
ATOM 1469 C C . ASN B 1 34 ? 11.344 12.32 1.315 1 98.75 34 ASN B C 1
ATOM 1471 O O . ASN B 1 34 ? 11.219 11.477 0.428 1 98.75 34 ASN B O 1
ATOM 1475 N N . ALA B 1 35 ? 10.508 12.523 2.266 1 98.81 35 ALA B N 1
ATOM 1476 C CA . ALA B 1 35 ? 9.297 11.719 2.334 1 98.81 35 ALA B CA 1
ATOM 1477 C C . ALA B 1 35 ? 8.43 11.922 1.096 1 98.81 35 ALA B C 1
ATOM 1479 O O . ALA B 1 35 ? 7.941 10.953 0.508 1 98.81 35 ALA B O 1
ATOM 1480 N N . THR B 1 36 ? 8.242 13.172 0.736 1 98.75 36 THR B N 1
ATOM 1481 C CA . THR B 1 36 ? 7.395 13.492 -0.405 1 98.75 36 THR B CA 1
ATOM 1482 C C . THR B 1 36 ? 7.953 12.875 -1.686 1 98.75 36 THR B C 1
ATOM 1484 O O . THR B 1 36 ? 7.215 12.266 -2.463 1 98.75 36 THR B O 1
ATOM 1487 N N . VAL B 1 37 ? 9.25 12.984 -1.878 1 98.69 37 VAL B N 1
ATOM 1488 C CA . VAL B 1 37 ? 9.891 12.438 -3.066 1 98.69 37 VAL B CA 1
ATOM 1489 C C . VAL B 1 37 ? 9.727 10.914 -3.094 1 98.69 37 VAL B C 1
ATOM 1491 O O . VAL B 1 37 ? 9.375 10.344 -4.125 1 98.69 37 VAL B O 1
ATOM 1494 N N . PHE B 1 38 ? 9.977 10.312 -2.004 1 98.81 38 PHE B N 1
ATOM 1495 C CA . PHE B 1 38 ? 9.93 8.859 -1.939 1 98.81 38 PHE B CA 1
ATOM 1496 C C . PHE B 1 38 ? 8.523 8.352 -2.225 1 98.81 38 PHE B C 1
ATOM 1498 O O . PHE B 1 38 ? 8.336 7.426 -3.02 1 98.81 38 PHE B O 1
ATOM 1505 N N . VAL B 1 39 ? 7.523 8.945 -1.593 1 98.75 39 VAL B N 1
ATOM 1506 C CA . VAL B 1 39 ? 6.148 8.477 -1.733 1 98.75 39 VAL B CA 1
ATOM 1507 C C . VAL B 1 39 ? 5.641 8.789 -3.139 1 98.75 39 VAL B C 1
ATOM 1509 O O . VAL B 1 39 ? 4.934 7.98 -3.744 1 98.75 39 VAL B O 1
ATOM 1512 N N . ALA B 1 40 ? 6.004 9.922 -3.617 1 98.44 40 ALA B N 1
ATOM 1513 C CA . ALA B 1 40 ? 5.582 10.289 -4.965 1 98.44 40 ALA B CA 1
ATOM 1514 C C . ALA B 1 40 ? 6.207 9.367 -6.008 1 98.44 40 ALA B C 1
ATOM 1516 O O . ALA B 1 40 ? 5.586 9.07 -7.031 1 98.44 40 ALA B O 1
ATOM 1517 N N . LYS B 1 41 ? 7.414 8.961 -5.809 1 97.56 41 LYS B N 1
ATOM 1518 C CA . LYS B 1 41 ? 8.055 8.008 -6.715 1 97.56 41 LYS B CA 1
ATOM 1519 C C . LYS B 1 41 ? 7.375 6.645 -6.648 1 97.56 41 LYS B C 1
ATOM 1521 O O . LYS B 1 41 ? 7.211 5.977 -7.672 1 97.56 41 LYS B O 1
ATOM 1526 N N . PHE B 1 42 ? 7.023 6.324 -5.484 1 97.75 42 PHE B N 1
ATOM 1527 C CA . PHE B 1 42 ? 6.48 4.988 -5.258 1 97.75 42 PHE B CA 1
ATOM 1528 C C . PHE B 1 42 ? 5.062 4.883 -5.801 1 97.75 42 PHE B C 1
ATOM 1530 O O . PHE B 1 42 ? 4.734 3.932 -6.516 1 97.75 42 PHE B O 1
ATOM 1537 N N . PHE B 1 43 ? 4.184 5.836 -5.477 1 97.06 43 PHE B N 1
ATOM 1538 C CA . PHE B 1 43 ? 2.771 5.754 -5.824 1 97.06 43 PHE B CA 1
ATOM 1539 C C . PHE B 1 43 ? 2.479 6.551 -7.094 1 97.06 43 PHE B C 1
ATOM 1541 O O . PHE B 1 43 ? 1.387 6.453 -7.656 1 97.06 43 PHE B O 1
ATOM 1548 N N . GLY B 1 44 ? 3.43 7.328 -7.516 1 95.88 44 GLY B N 1
ATOM 1549 C CA . GLY B 1 44 ? 3.141 8.359 -8.5 1 95.88 44 GLY B CA 1
ATOM 1550 C C . GLY B 1 44 ? 2.615 9.641 -7.879 1 95.88 44 GLY B C 1
ATOM 1551 O O . GLY B 1 44 ? 1.94 9.609 -6.848 1 95.88 44 GLY B O 1
ATOM 1552 N N . ARG B 1 45 ? 2.857 10.727 -8.547 1 95.88 45 ARG B N 1
ATOM 1553 C CA . ARG B 1 45 ? 2.402 12.023 -8.055 1 95.88 45 ARG B CA 1
ATOM 1554 C C . ARG B 1 45 ? 0.884 12.055 -7.922 1 95.88 45 ARG B C 1
ATOM 1556 O O . ARG B 1 45 ? 0.355 12.484 -6.895 1 95.88 45 ARG B O 1
ATOM 1563 N N . ALA B 1 46 ? 0.199 11.586 -8.93 1 95.19 46 ALA B N 1
ATOM 1564 C CA . ALA B 1 46 ? -1.262 11.578 -8.906 1 95.19 46 ALA B CA 1
ATOM 1565 C C . ALA B 1 46 ? -1.791 10.672 -7.805 1 95.19 46 ALA B C 1
ATOM 1567 O O . ALA B 1 46 ? -2.76 11.016 -7.121 1 95.19 46 ALA B O 1
ATOM 1568 N N . GLY B 1 47 ? -1.097 9.516 -7.637 1 95.88 47 GLY B N 1
ATOM 1569 C CA . GLY B 1 47 ? -1.487 8.602 -6.574 1 95.88 47 GLY B CA 1
ATOM 1570 C C . GLY B 1 47 ? -1.349 9.211 -5.188 1 95.88 47 GLY B C 1
ATOM 1571 O O . GLY B 1 47 ? -2.273 9.133 -4.375 1 95.88 47 GLY B O 1
ATOM 1572 N N . LEU B 1 48 ? -0.27 9.82 -4.992 1 97.69 48 LEU B N 1
ATOM 1573 C CA . LEU B 1 48 ? -0.042 10.484 -3.711 1 97.69 48 LEU B CA 1
ATOM 1574 C C . LEU B 1 48 ? -1.132 11.516 -3.432 1 97.69 48 LEU B C 1
ATOM 1576 O O . LEU B 1 48 ? -1.763 11.484 -2.373 1 97.69 48 LEU B O 1
ATOM 1580 N N . MET B 1 49 ? -1.434 12.391 -4.375 1 96.5 49 MET B N 1
ATOM 1581 C CA . MET B 1 49 ? -2.43 13.445 -4.184 1 96.5 49 MET B CA 1
ATOM 1582 C C . MET B 1 49 ? -3.818 12.844 -3.984 1 96.5 49 MET B C 1
ATOM 1584 O O . MET B 1 49 ? -4.602 13.344 -3.174 1 96.5 49 MET B O 1
ATOM 1588 N N . SER B 1 50 ? -4.09 11.781 -4.695 1 96.69 50 SER B N 1
ATOM 1589 C CA . SER B 1 50 ? -5.383 11.125 -4.57 1 96.69 50 SER B CA 1
ATOM 1590 C C . SER B 1 50 ? -5.582 10.555 -3.17 1 96.69 50 SER B C 1
ATOM 1592 O O . SER B 1 50 ? -6.656 10.711 -2.578 1 96.69 50 SER B O 1
ATOM 1594 N N . PHE B 1 51 ? -4.566 9.922 -2.656 1 97.44 51 PHE B N 1
ATOM 1595 C CA . PHE B 1 51 ? -4.656 9.336 -1.321 1 97.44 51 PHE B CA 1
ATOM 1596 C C . PHE B 1 51 ? -4.852 10.422 -0.269 1 97.44 51 PHE B C 1
ATOM 1598 O O . PHE B 1 51 ? -5.664 10.266 0.646 1 97.44 51 PHE B O 1
ATOM 1605 N N . LEU B 1 52 ? -4.145 11.461 -0.424 1 97.31 52 LEU B N 1
ATOM 1606 C CA . LEU B 1 52 ? -4.199 12.516 0.579 1 97.31 52 LEU B CA 1
ATOM 1607 C C . LEU B 1 52 ? -5.527 13.258 0.51 1 97.31 52 LEU B C 1
ATOM 1609 O O . LEU B 1 52 ? -6.051 13.703 1.536 1 97.31 52 LEU B O 1
ATOM 1613 N N . SER B 1 53 ? -6.086 13.359 -0.648 1 95.94 53 SER B N 1
ATOM 1614 C CA . SER B 1 53 ? -7.328 14.102 -0.836 1 95.94 53 SER B CA 1
ATOM 1615 C C . SER B 1 53 ? -8.539 13.273 -0.417 1 95.94 53 SER B C 1
ATOM 1617 O O . SER B 1 53 ? -9.641 13.805 -0.266 1 95.94 53 SER B O 1
ATOM 1619 N N . ALA B 1 54 ? -8.312 12.047 -0.205 1 94.81 54 ALA B N 1
ATOM 1620 C CA . ALA B 1 54 ? -9.422 11.133 0.074 1 94.81 54 ALA B CA 1
ATOM 1621 C C . ALA B 1 54 ? -9.805 11.18 1.551 1 94.81 54 ALA B C 1
ATOM 1623 O O . ALA B 1 54 ? -10.805 10.578 1.955 1 94.81 54 ALA B O 1
ATOM 1624 N N . VAL B 1 55 ? -9.078 11.898 2.342 1 96.5 55 VAL B N 1
ATOM 1625 C CA . VAL B 1 55 ? -9.312 11.875 3.781 1 96.5 55 VAL B CA 1
ATOM 1626 C C . VAL B 1 55 ? -9.43 13.305 4.305 1 96.5 55 VAL B C 1
ATOM 1628 O O . VAL B 1 55 ? -8.805 14.219 3.771 1 96.5 55 VAL B O 1
ATOM 1631 N N . PRO B 1 56 ? -10.164 13.5 5.375 1 94.75 56 PRO B N 1
ATOM 1632 C CA . PRO B 1 56 ? -10.359 14.852 5.902 1 94.75 56 PRO B CA 1
ATOM 1633 C C . PRO B 1 56 ? -9.102 15.422 6.551 1 94.75 56 PRO B C 1
ATOM 1635 O O . PRO B 1 56 ? -8.867 16.641 6.492 1 94.75 56 PRO B O 1
ATOM 1638 N N . THR B 1 57 ? -8.297 14.578 7.219 1 94.69 57 THR B N 1
ATOM 1639 C CA . THR B 1 57 ? -7.047 14.992 7.844 1 94.69 57 THR B CA 1
ATOM 1640 C C . THR B 1 57 ? -5.863 14.25 7.227 1 94.69 57 THR B C 1
ATOM 1642 O O . THR B 1 57 ? -5.406 13.242 7.77 1 94.69 57 THR B O 1
ATOM 1645 N N . PRO B 1 58 ? -5.34 14.789 6.152 1 96.06 58 PRO B N 1
ATOM 1646 C CA . PRO B 1 58 ? -4.281 14.07 5.438 1 96.06 58 PRO B CA 1
ATOM 1647 C C . PRO B 1 58 ? -3 13.938 6.254 1 96.06 58 PRO B C 1
ATOM 1649 O O . PRO B 1 58 ? -2.633 14.859 6.988 1 96.06 58 PRO B O 1
ATOM 1652 N N . ASN B 1 59 ? -2.463 12.844 6.273 1 95.94 59 ASN B N 1
ATOM 1653 C CA . ASN B 1 59 ? -1.175 12.492 6.863 1 95.94 59 ASN B CA 1
ATOM 1654 C C . ASN B 1 59 ? -0.384 11.547 5.965 1 95.94 59 ASN B C 1
ATOM 1656 O O . ASN B 1 59 ? -0.876 10.484 5.598 1 95.94 59 ASN B O 1
ATOM 1660 N N . VAL B 1 60 ? 0.789 11.867 5.664 1 98.38 60 VAL B N 1
ATOM 1661 C CA . VAL B 1 60 ? 1.553 11.141 4.656 1 98.38 60 VAL B CA 1
ATOM 1662 C C . VAL B 1 60 ? 2.199 9.906 5.293 1 98.38 60 VAL B C 1
ATOM 1664 O O . VAL B 1 60 ? 2.646 9 4.59 1 98.38 60 VAL B O 1
ATOM 1667 N N . LEU B 1 61 ? 2.178 9.781 6.547 1 98 61 LEU B N 1
ATOM 1668 C CA . LEU B 1 61 ? 2.996 8.797 7.242 1 98 61 LEU B CA 1
ATOM 1669 C C . LEU B 1 61 ? 2.531 7.379 6.918 1 98 61 LEU B C 1
ATOM 1671 O O . LEU B 1 61 ? 3.354 6.484 6.695 1 98 61 LEU B O 1
ATOM 1675 N N . SER B 1 62 ? 1.238 7.164 6.906 1 98.25 62 SER B N 1
ATOM 1676 C CA . SER B 1 62 ? 0.767 5.812 6.613 1 98.25 62 SER B CA 1
ATOM 1677 C C . SER B 1 62 ? 1.188 5.375 5.215 1 98.25 62 SER B C 1
ATOM 1679 O O . SER B 1 62 ? 1.529 4.207 5.004 1 98.25 62 SER B O 1
ATOM 1681 N N . LEU B 1 63 ? 1.156 6.301 4.301 1 98.62 63 LEU B N 1
ATOM 1682 C CA . LEU B 1 63 ? 1.608 6.012 2.945 1 98.62 63 LEU B CA 1
ATOM 1683 C C . LEU B 1 63 ? 3.109 5.734 2.918 1 98.62 63 LEU B C 1
ATOM 1685 O O . LEU B 1 63 ? 3.566 4.836 2.213 1 98.62 63 LEU B O 1
ATOM 1689 N N . LEU B 1 64 ? 3.793 6.527 3.691 1 98.88 64 LEU B N 1
ATOM 1690 C CA . LEU B 1 64 ? 5.238 6.344 3.77 1 98.88 64 LEU B CA 1
ATOM 1691 C C . LEU B 1 64 ? 5.582 4.965 4.324 1 98.88 64 LEU B C 1
ATOM 1693 O O . LEU B 1 64 ? 6.457 4.277 3.795 1 98.88 64 LEU B O 1
ATOM 1697 N N . PHE B 1 65 ? 4.922 4.539 5.305 1 98.81 65 PHE B N 1
ATOM 1698 C CA . PHE B 1 65 ? 5.148 3.225 5.891 1 98.81 65 PHE B CA 1
ATOM 1699 C C . PHE B 1 65 ? 4.82 2.121 4.891 1 98.81 65 PHE B C 1
ATOM 1701 O O . PHE B 1 65 ? 5.547 1.129 4.797 1 98.81 65 PHE B O 1
ATOM 1708 N N . GLU B 1 66 ? 3.738 2.275 4.223 1 98.81 66 GLU B N 1
ATOM 1709 C CA . GLU B 1 66 ? 3.357 1.28 3.225 1 98.81 66 GLU B CA 1
ATOM 1710 C C . GLU B 1 66 ? 4.395 1.19 2.111 1 98.81 66 GLU B C 1
ATOM 1712 O O . GLU B 1 66 ? 4.793 0.094 1.713 1 98.81 66 GLU B O 1
ATOM 1717 N N . ALA B 1 67 ? 4.793 2.322 1.643 1 98.88 67 ALA B N 1
ATOM 1718 C CA . ALA B 1 67 ? 5.781 2.361 0.568 1 98.88 67 ALA B CA 1
ATOM 1719 C C . ALA B 1 67 ? 7.113 1.77 1.024 1 98.88 67 ALA B C 1
ATOM 1721 O O . 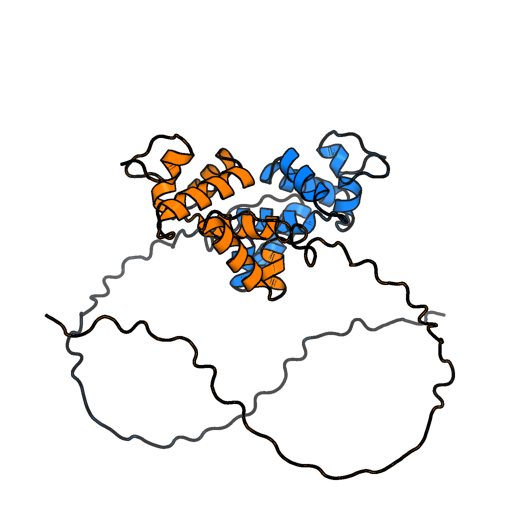ALA B 1 67 ? 7.727 0.977 0.305 1 98.88 67 ALA B O 1
ATOM 1722 N N . CYS B 1 68 ? 7.539 2.152 2.207 1 98.94 68 CYS B N 1
ATOM 1723 C CA . CYS B 1 68 ? 8.789 1.636 2.748 1 98.94 68 CYS B CA 1
ATOM 1724 C C . CYS B 1 68 ? 8.703 0.132 2.98 1 98.94 68 CYS B C 1
ATOM 1726 O O . CYS B 1 68 ? 9.625 -0.609 2.623 1 98.94 68 CYS B O 1
ATOM 1728 N N . GLY B 1 69 ? 7.621 -0.276 3.549 1 98.81 69 GLY B N 1
ATOM 1729 C CA . GLY B 1 69 ? 7.426 -1.696 3.789 1 98.81 69 GLY B CA 1
ATOM 1730 C C . GLY B 1 69 ? 7.496 -2.529 2.523 1 98.81 69 GLY B C 1
ATOM 1731 O O . GLY B 1 69 ? 8.164 -3.564 2.492 1 98.81 69 GLY B O 1
ATOM 1732 N N . ARG B 1 70 ? 6.824 -2.076 1.478 1 98.62 70 ARG B N 1
ATOM 1733 C CA . ARG B 1 70 ? 6.809 -2.803 0.212 1 98.62 70 ARG B CA 1
ATOM 1734 C C . ARG B 1 70 ? 8.188 -2.807 -0.435 1 98.62 70 ARG B C 1
ATOM 1736 O O . ARG B 1 70 ? 8.547 -3.748 -1.145 1 98.62 70 ARG B O 1
ATOM 1743 N N . THR B 1 71 ? 8.906 -1.77 -0.153 1 98.62 71 THR B N 1
ATOM 1744 C CA . THR B 1 71 ? 10.242 -1.689 -0.73 1 98.62 71 THR B CA 1
ATOM 1745 C C . THR B 1 71 ? 11.18 -2.684 -0.057 1 98.62 71 THR B C 1
ATOM 1747 O O . THR B 1 71 ? 11.922 -3.4 -0.733 1 98.62 71 THR B O 1
ATOM 1750 N N . VAL B 1 72 ? 11.156 -2.842 1.241 1 98.69 72 VAL B N 1
ATOM 1751 C CA . VAL B 1 72 ? 12.133 -3.672 1.942 1 98.69 72 VAL B CA 1
ATOM 1752 C C . VAL B 1 72 ? 11.609 -5.102 2.053 1 98.69 72 VAL B C 1
ATOM 1754 O O . VAL B 1 72 ? 12.383 -6.035 2.277 1 98.69 72 VAL B O 1
ATOM 1757 N N . ASN B 1 73 ? 10.344 -5.312 1.961 1 98.44 73 ASN B N 1
ATOM 1758 C CA . ASN B 1 73 ? 9.641 -6.59 1.97 1 98.44 73 ASN B CA 1
ATOM 1759 C C . ASN B 1 73 ? 8.711 -6.727 0.771 1 98.44 73 ASN B C 1
ATOM 1761 O O . ASN B 1 73 ? 7.488 -6.691 0.923 1 98.44 73 ASN B O 1
ATOM 1765 N N . PRO B 1 74 ? 9.227 -6.996 -0.304 1 98 74 PRO B N 1
ATOM 1766 C CA . PRO B 1 74 ? 8.414 -6.973 -1.521 1 98 74 PRO B CA 1
ATOM 1767 C C . PRO B 1 74 ? 7.352 -8.07 -1.544 1 98 74 PRO B C 1
ATOM 1769 O O . PRO B 1 74 ? 6.387 -7.992 -2.311 1 98 74 PRO B O 1
ATOM 1772 N N . VAL B 1 75 ? 7.473 -9.039 -0.746 1 97.62 75 VAL B N 1
ATOM 1773 C CA . VAL B 1 75 ? 6.551 -10.172 -0.771 1 97.62 75 VAL B CA 1
ATOM 1774 C C . VAL B 1 75 ? 5.277 -9.82 -0.006 1 97.62 75 VAL B C 1
ATOM 1776 O O . VAL B 1 75 ? 4.168 -10.016 -0.509 1 97.62 75 VAL B O 1
ATOM 1779 N N . ASN B 1 76 ? 5.516 -9.203 1.225 1 97.88 76 ASN B N 1
ATOM 1780 C CA . ASN B 1 76 ? 4.355 -9.062 2.098 1 97.88 76 ASN B CA 1
ATOM 1781 C C . ASN B 1 76 ? 4.152 -7.617 2.537 1 97.88 76 ASN B C 1
ATOM 1783 O O . ASN B 1 76 ? 3.186 -7.305 3.238 1 97.88 76 ASN B O 1
ATOM 1787 N N . GLY B 1 77 ? 5.027 -6.75 2.184 1 98.5 77 GLY B N 1
ATOM 1788 C CA . GLY B 1 77 ? 4.871 -5.336 2.482 1 98.5 77 GLY B CA 1
ATOM 1789 C C . GLY B 1 77 ? 4.949 -5.027 3.967 1 98.5 77 GLY B C 1
ATOM 1790 O O . GLY B 1 77 ? 5.52 -5.801 4.738 1 98.5 77 GLY B O 1
ATOM 1791 N N . ALA B 1 78 ? 4.41 -3.855 4.27 1 98.81 78 ALA B N 1
ATOM 1792 C CA . ALA B 1 78 ? 4.395 -3.396 5.656 1 98.81 78 ALA B CA 1
ATOM 1793 C C . ALA B 1 78 ? 3.514 -4.293 6.523 1 98.81 78 ALA B C 1
ATOM 1795 O O . ALA B 1 78 ? 3.812 -4.52 7.695 1 98.81 78 ALA B O 1
ATOM 1796 N N . VAL B 1 79 ? 2.473 -4.746 5.945 1 98.75 79 VAL B N 1
ATOM 1797 C CA . VAL B 1 79 ? 1.549 -5.609 6.676 1 98.75 79 VAL B CA 1
ATOM 1798 C C . VAL B 1 79 ? 2.279 -6.859 7.156 1 98.75 79 VAL B C 1
ATOM 1800 O O . VAL B 1 79 ? 2.111 -7.281 8.305 1 98.75 79 VAL B O 1
ATOM 1803 N N . GLY B 1 80 ? 3.107 -7.344 6.211 1 98.38 80 GLY B N 1
ATOM 1804 C CA . GLY B 1 80 ? 3.885 -8.516 6.594 1 98.38 80 GLY B CA 1
ATOM 1805 C C . GLY B 1 80 ? 4.867 -8.234 7.719 1 98.38 80 GLY B C 1
ATOM 1806 O O . GLY B 1 80 ? 5.035 -9.062 8.617 1 98.38 80 GLY B O 1
ATOM 1807 N N . LEU B 1 81 ? 5.438 -7.152 7.656 1 98.56 81 LEU B N 1
ATOM 1808 C CA . LEU B 1 81 ? 6.387 -6.797 8.703 1 98.56 81 LEU B CA 1
ATOM 1809 C C . LEU B 1 81 ? 5.68 -6.633 10.047 1 98.56 81 LEU B C 1
ATOM 1811 O O . LEU B 1 81 ? 6.164 -7.113 11.07 1 98.56 81 LEU B O 1
ATOM 1815 N N . LEU B 1 82 ? 4.574 -6.031 9.992 1 98.62 82 LEU B N 1
ATOM 1816 C CA . LEU B 1 82 ? 3.807 -5.875 11.227 1 98.62 82 LEU B CA 1
ATOM 1817 C C . LEU B 1 82 ? 3.312 -7.223 11.734 1 98.62 82 LEU B C 1
ATOM 1819 O O . LEU B 1 82 ? 3.494 -7.551 12.914 1 98.62 82 LEU B O 1
ATOM 1823 N N . GLY B 1 83 ? 2.768 -7.957 10.93 1 97.69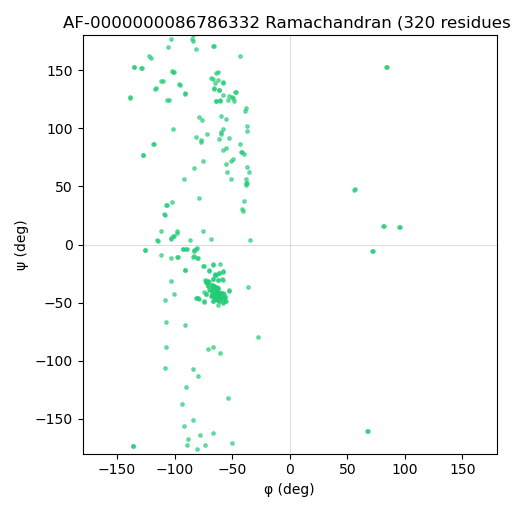 83 GLY B N 1
ATOM 1824 C CA . GLY B 1 83 ? 2.158 -9.227 11.297 1 97.69 83 GLY B CA 1
ATOM 1825 C C . GLY B 1 83 ? 3.16 -10.242 11.805 1 97.69 83 GLY B C 1
ATOM 1826 O O . GLY B 1 83 ? 2.797 -11.164 12.547 1 97.69 83 GLY B O 1
ATOM 1827 N N . THR B 1 84 ? 4.383 -10.117 11.406 1 96.81 84 THR B N 1
ATOM 1828 C CA . THR B 1 84 ? 5.391 -11.094 11.805 1 96.81 84 THR B CA 1
ATOM 1829 C C . THR B 1 84 ? 6.246 -10.547 12.945 1 96.81 84 THR B C 1
ATOM 1831 O O . THR B 1 84 ? 7.289 -11.117 13.273 1 96.81 84 THR B O 1
ATOM 1834 N N . GLY B 1 85 ? 5.898 -9.445 13.469 1 96.56 85 GLY B N 1
ATOM 1835 C CA . GLY B 1 85 ? 6.625 -8.891 14.602 1 96.56 85 GLY B CA 1
ATOM 1836 C C . GLY B 1 85 ? 7.883 -8.148 14.195 1 96.56 85 GLY B C 1
ATOM 1837 O O . GLY B 1 85 ? 8.766 -7.914 15.023 1 96.56 85 GLY B O 1
ATOM 1838 N N . ASN B 1 86 ? 8.039 -7.793 12.938 1 98.25 86 ASN B N 1
ATOM 1839 C CA . ASN B 1 86 ? 9.227 -7.109 12.445 1 98.25 86 ASN B CA 1
ATOM 1840 C C . ASN B 1 86 ? 8.945 -5.641 12.141 1 98.25 86 ASN B C 1
ATOM 1842 O O . ASN B 1 86 ? 9.516 -5.074 11.203 1 98.25 86 ASN B O 1
ATOM 1846 N N . TRP B 1 87 ? 8.125 -5.098 12.891 1 98.56 87 TRP B N 1
ATOM 1847 C CA . TRP B 1 87 ? 7.723 -3.717 12.633 1 98.56 87 TRP B CA 1
ATOM 1848 C C . TRP B 1 87 ? 8.922 -2.775 12.742 1 98.56 87 TRP B C 1
ATOM 1850 O O . TRP B 1 87 ? 8.969 -1.747 12.07 1 98.56 87 TRP B O 1
ATOM 1860 N N . ASN B 1 88 ? 9.867 -3.131 13.586 1 98.69 88 ASN B N 1
ATOM 1861 C CA . ASN B 1 88 ? 11.07 -2.32 13.742 1 98.69 88 ASN B CA 1
ATOM 1862 C C . ASN B 1 88 ? 11.828 -2.176 12.422 1 98.69 88 ASN B C 1
ATOM 1864 O O . ASN B 1 88 ? 12.484 -1.161 12.188 1 98.69 88 ASN B O 1
ATOM 1868 N N . VAL B 1 89 ? 11.719 -3.172 11.57 1 98.81 89 VAL B N 1
ATOM 1869 C CA . VAL B 1 89 ? 12.352 -3.119 10.258 1 98.81 89 VAL B CA 1
ATOM 1870 C C . VAL B 1 89 ? 11.695 -2.035 9.406 1 98.81 89 VAL B C 1
ATOM 1872 O O . VAL B 1 89 ? 12.383 -1.268 8.727 1 98.81 89 VAL B O 1
ATOM 1875 N N . CYS B 1 90 ? 10.398 -1.911 9.484 1 98.81 90 CYS B N 1
ATOM 1876 C CA . CYS B 1 90 ? 9.664 -0.89 8.742 1 98.81 90 CYS B CA 1
ATOM 1877 C C . CYS B 1 90 ? 9.992 0.503 9.266 1 98.81 90 CYS B C 1
ATOM 1879 O O . CYS B 1 90 ? 10.195 1.433 8.484 1 98.81 90 CYS B O 1
ATOM 1881 N N . GLN B 1 91 ? 10.031 0.597 10.547 1 98.81 91 GLN B N 1
ATOM 1882 C CA . GLN B 1 91 ? 10.359 1.873 11.172 1 98.81 91 GLN B CA 1
ATOM 1883 C C . GLN B 1 91 ? 11.75 2.344 10.766 1 98.81 91 GLN B C 1
ATOM 1885 O O . GLN B 1 91 ? 11.953 3.523 10.477 1 98.81 91 GLN B 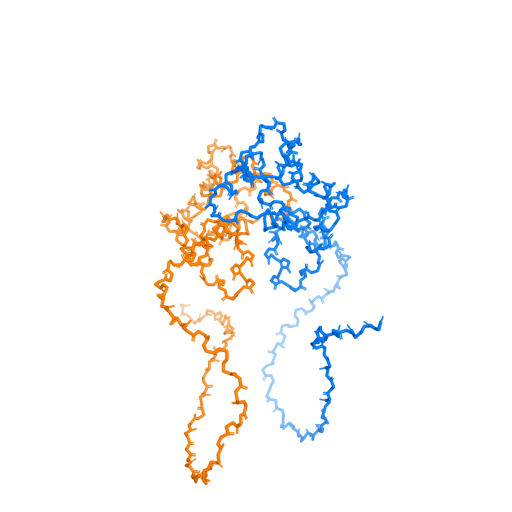O 1
ATOM 1890 N N . ALA B 1 92 ? 12.656 1.419 10.742 1 98.88 92 ALA B N 1
ATOM 1891 C CA . ALA B 1 92 ? 14.016 1.757 10.344 1 98.88 92 ALA B CA 1
ATOM 1892 C C . ALA B 1 92 ? 14.07 2.201 8.883 1 98.88 92 ALA B C 1
ATOM 1894 O O . ALA B 1 92 ? 14.836 3.1 8.531 1 98.88 92 ALA B O 1
ATOM 1895 N N . ALA B 1 93 ? 13.289 1.54 8.055 1 98.94 93 ALA B N 1
ATOM 1896 C CA . ALA B 1 93 ? 13.227 1.931 6.652 1 98.94 93 ALA B CA 1
ATOM 1897 C C . ALA B 1 93 ? 12.695 3.355 6.504 1 98.94 93 ALA B C 1
ATOM 1899 O O . ALA B 1 93 ? 13.242 4.148 5.73 1 98.94 93 ALA B O 1
ATOM 1900 N N . VAL B 1 94 ? 11.68 3.688 7.25 1 98.88 94 VAL B N 1
ATOM 1901 C CA . VAL B 1 94 ? 11.102 5.027 7.215 1 98.88 94 VAL B CA 1
ATOM 1902 C C . VAL B 1 94 ? 12.141 6.051 7.66 1 98.88 94 VAL B C 1
ATOM 1904 O O . VAL B 1 94 ? 12.305 7.094 7.023 1 98.88 94 VAL B O 1
ATOM 1907 N N . GLU B 1 95 ? 12.844 5.738 8.695 1 98.75 95 GLU B N 1
ATOM 1908 C CA . GLU B 1 95 ? 13.883 6.645 9.18 1 98.75 95 GLU B CA 1
ATOM 1909 C C . GLU B 1 95 ? 14.969 6.852 8.125 1 98.75 95 GLU B C 1
ATOM 1911 O O . GLU B 1 95 ? 15.469 7.969 7.949 1 98.75 95 GLU B O 1
ATOM 1916 N N . THR B 1 96 ? 15.336 5.801 7.488 1 98.94 96 THR B N 1
ATOM 1917 C CA . THR B 1 96 ? 16.328 5.891 6.422 1 98.94 96 THR B CA 1
ATOM 1918 C C . THR B 1 96 ? 15.875 6.879 5.348 1 98.94 96 THR B C 1
ATOM 1920 O O . THR B 1 96 ? 16.656 7.734 4.918 1 98.94 96 THR B O 1
ATOM 1923 N N . VAL B 1 97 ? 14.656 6.805 4.949 1 98.88 97 VAL B N 1
ATOM 1924 C CA . VAL B 1 97 ? 14.117 7.688 3.92 1 98.88 97 VAL B CA 1
ATOM 1925 C C . VAL B 1 97 ? 14.109 9.125 4.422 1 98.88 97 VAL B C 1
ATOM 1927 O O . VAL B 1 97 ? 14.516 10.047 3.705 1 98.88 97 VAL B O 1
ATOM 1930 N N . LEU B 1 98 ? 13.648 9.32 5.645 1 98.75 98 LEU B N 1
ATOM 1931 C CA . LEU B 1 98 ? 13.547 10.664 6.207 1 98.75 98 LEU B CA 1
ATOM 1932 C C . LEU B 1 98 ? 14.93 11.32 6.301 1 98.75 98 LEU B C 1
ATOM 1934 O O . LEU B 1 98 ? 15.047 12.539 6.184 1 98.75 98 LEU B O 1
ATOM 1938 N N . ARG B 1 99 ? 15.93 10.5 6.359 1 98.5 99 ARG B N 1
ATOM 1939 C CA . ARG B 1 99 ? 17.297 11.008 6.453 1 98.5 99 ARG B CA 1
ATOM 1940 C C . ARG B 1 99 ? 17.938 11.141 5.07 1 98.5 99 ARG B C 1
ATOM 1942 O O . ARG B 1 99 ? 19.078 11.562 4.945 1 98.5 99 ARG B O 1
ATOM 1949 N N . GLY B 1 100 ? 17.234 10.727 4.125 1 98.31 100 GLY B N 1
ATOM 1950 C CA . GLY B 1 100 ? 17.719 10.898 2.762 1 98.31 100 GLY B CA 1
ATOM 1951 C C . GLY B 1 100 ? 18.438 9.672 2.229 1 98.31 100 GLY B C 1
ATOM 1952 O O . GLY B 1 100 ? 19.094 9.742 1.19 1 98.31 100 GLY B O 1
ATOM 1953 N N . GLY B 1 101 ? 18.266 8.539 2.924 1 98.56 101 GLY B N 1
ATOM 1954 C CA . GLY B 1 101 ? 18.906 7.301 2.482 1 98.56 101 GLY B CA 1
ATOM 1955 C C . GLY B 1 101 ? 18.094 6.562 1.435 1 98.56 101 GLY B C 1
ATOM 1956 O O . GLY B 1 101 ? 16.969 6.973 1.103 1 98.56 101 GLY B O 1
ATOM 1957 N N . VAL B 1 102 ? 18.688 5.426 0.932 1 98.31 102 VAL B N 1
ATOM 1958 C CA . VAL B 1 102 ? 18.078 4.602 -0.099 1 98.31 102 VAL B CA 1
ATOM 1959 C C . VAL B 1 102 ? 17.672 3.25 0.491 1 98.31 102 VAL B C 1
ATOM 1961 O O . VAL B 1 102 ? 18.406 2.672 1.292 1 98.31 102 VAL B O 1
ATOM 1964 N N . LEU B 1 103 ? 16.547 2.822 0.055 1 98.69 103 LEU B N 1
ATOM 1965 C CA . LEU B 1 103 ? 16.078 1.518 0.505 1 98.69 103 LEU B CA 1
ATOM 1966 C C . LEU B 1 103 ? 16.328 0.453 -0.557 1 98.69 103 LEU B C 1
ATOM 1968 O O . LEU B 1 103 ? 16.281 0.742 -1.755 1 98.69 103 LEU B O 1
ATOM 1972 N N . ARG B 1 104 ? 16.562 -0.713 -0.083 1 97.94 104 ARG B N 1
ATOM 1973 C CA . ARG B 1 104 ? 16.641 -1.922 -0.896 1 97.94 104 ARG B CA 1
ATOM 1974 C C . ARG B 1 104 ? 15.867 -3.068 -0.25 1 97.94 104 ARG B C 1
ATOM 1976 O O . ARG B 1 104 ? 15.695 -3.098 0.97 1 97.94 104 ARG B O 1
ATOM 1983 N N . PRO B 1 105 ? 15.414 -3.957 -1.114 1 97.81 105 PRO B N 1
ATOM 1984 C CA . PRO B 1 105 ? 14.789 -5.137 -0.519 1 97.81 105 PRO B CA 1
ATOM 1985 C C . PRO B 1 105 ? 15.727 -5.895 0.419 1 97.81 105 PRO B C 1
ATOM 1987 O O . PRO B 1 105 ? 16.922 -6.016 0.138 1 97.81 105 PRO B O 1
ATOM 1990 N N . ILE B 1 106 ? 15.156 -6.301 1.455 1 97.69 106 ILE B N 1
ATOM 1991 C CA . ILE B 1 106 ? 15.922 -7.105 2.396 1 97.69 106 ILE B CA 1
ATOM 1992 C C . ILE B 1 106 ? 15.781 -8.586 2.053 1 97.69 106 ILE B C 1
ATOM 1994 O O . ILE B 1 106 ? 14.664 -9.094 1.916 1 97.69 106 ILE B O 1
ATOM 1998 N N . GLN B 1 107 ? 16.828 -9.312 1.954 1 94.75 107 GLN B N 1
ATOM 1999 C CA . GLN B 1 107 ? 16.875 -10.68 1.459 1 94.75 107 GLN B CA 1
ATOM 2000 C C . GLN B 1 107 ? 15.969 -11.594 2.268 1 94.75 107 GLN B C 1
ATOM 2002 O O . GLN B 1 107 ? 15.25 -12.422 1.7 1 94.75 107 GLN B O 1
ATOM 2007 N N . GLU B 1 108 ? 16 -11.406 3.584 1 94.12 108 GLU B N 1
ATOM 2008 C CA . GLU B 1 108 ? 15.195 -12.219 4.488 1 94.12 108 GLU B CA 1
ATOM 2009 C C . GLU B 1 108 ? 13.711 -12.117 4.152 1 94.12 108 GLU B C 1
ATOM 2011 O O . GLU B 1 108 ? 12.945 -13.047 4.41 1 94.12 108 GLU B O 1
ATOM 2016 N N . PHE B 1 109 ? 13.352 -11.062 3.523 1 94.81 109 PHE B N 1
ATOM 2017 C CA . PHE B 1 109 ? 11.93 -10.82 3.301 1 94.81 109 PHE B CA 1
ATOM 2018 C C . PHE B 1 109 ? 11.594 -10.883 1.814 1 94.81 109 PHE B C 1
ATOM 2020 O O . PHE B 1 109 ? 10.461 -10.617 1.417 1 94.81 109 PHE B O 1
ATOM 2027 N N . SER B 1 110 ? 12.492 -11.18 1.008 1 91.12 110 SER B N 1
ATOM 2028 C CA . SER B 1 110 ? 12.297 -11.141 -0.438 1 91.12 110 SER B CA 1
ATOM 2029 C C . SER B 1 110 ? 11.977 -12.523 -0.995 1 91.12 110 SER B C 1
ATOM 2031 O O . SER B 1 110 ? 11.75 -12.672 -2.197 1 91.12 110 SER B O 1
ATOM 2033 N N . GLY B 1 111 ? 11.672 -13.531 -0.098 1 80.38 111 GLY B N 1
ATOM 2034 C CA . GLY B 1 111 ? 11.32 -14.867 -0.542 1 80.38 111 GLY B CA 1
ATOM 2035 C C . GLY B 1 111 ? 12.5 -15.641 -1.109 1 80.38 111 GLY B C 1
ATOM 2036 O O . GLY B 1 111 ? 12.336 -16.75 -1.6 1 80.38 111 GLY B O 1
ATOM 2037 N N . GLU B 1 112 ? 13.625 -15.008 -1.235 1 66.62 112 GLU B N 1
ATOM 2038 C CA . GLU B 1 112 ? 14.781 -15.766 -1.704 1 66.62 112 GLU B CA 1
ATOM 2039 C C . GLU B 1 112 ? 15.367 -16.625 -0.586 1 66.62 112 GLU B C 1
ATOM 2041 O O . GLU B 1 112 ? 15.539 -16.156 0.54 1 66.62 112 GLU B O 1
ATOM 2046 N N . TYR B 1 113 ? 14.898 -17.859 -0.396 1 50.81 113 TYR B N 1
ATOM 2047 C CA . TYR B 1 113 ? 15.555 -18.766 0.536 1 50.81 113 TYR B CA 1
ATOM 2048 C C . TYR B 1 113 ? 17.062 -18.812 0.289 1 50.81 113 TYR B C 1
ATOM 2050 O O . TYR B 1 113 ? 17.516 -18.672 -0.85 1 50.81 113 TYR B O 1
ATOM 2058 N N . PRO B 1 114 ? 17.844 -18.562 1.327 1 46.53 114 PRO B N 1
ATOM 2059 C CA . PRO B 1 114 ? 19.219 -18.953 1.082 1 46.53 114 PRO B CA 1
ATOM 2060 C C . PRO B 1 114 ? 19.344 -20.359 0.478 1 46.53 114 PRO B C 1
ATOM 2062 O O . PRO B 1 114 ? 18.469 -21.188 0.688 1 46.53 114 PRO B O 1
ATOM 2065 N N . ALA B 1 115 ? 20.047 -20.641 -0.544 1 39.84 115 ALA B N 1
ATOM 2066 C CA . ALA B 1 115 ? 20.469 -21.969 -0.99 1 39.84 115 ALA B CA 1
ATOM 2067 C C . ALA B 1 115 ? 20.859 -22.859 0.194 1 39.84 115 ALA B C 1
ATOM 2069 O O . ALA B 1 115 ? 21.844 -22.578 0.882 1 39.84 115 ALA B O 1
ATOM 2070 N N . GLU B 1 116 ? 20.141 -23.422 0.94 1 38.84 116 GLU B N 1
ATOM 2071 C CA . GLU B 1 116 ? 20.641 -24.516 1.777 1 38.84 116 GLU B CA 1
ATOM 2072 C C . GLU B 1 116 ? 21.641 -25.391 1.016 1 38.84 116 GLU B C 1
ATOM 2074 O O . GLU B 1 116 ? 21.453 -25.656 -0.172 1 38.84 116 GLU B O 1
ATOM 2079 N N . GLU B 1 117 ? 22.922 -25.484 1.366 1 36.44 117 GLU B N 1
ATOM 2080 C CA . GLU B 1 117 ? 23.672 -26.719 1.25 1 36.44 117 GLU B CA 1
ATOM 2081 C C . GLU B 1 117 ? 22.812 -27.922 1.591 1 36.44 117 GLU B C 1
ATOM 2083 O O . GLU B 1 117 ? 22.125 -27.938 2.605 1 36.44 117 GLU B O 1
ATOM 2088 N N . SER B 1 118 ? 22.359 -28.625 0.577 1 34.56 118 SER B N 1
ATOM 2089 C CA . SER B 1 118 ? 21.797 -29.969 0.652 1 34.56 118 SER B CA 1
ATOM 2090 C C . SER B 1 118 ? 22.531 -30.812 1.681 1 34.56 118 SER B C 1
ATOM 2092 O O . SER B 1 118 ? 23.641 -31.281 1.429 1 34.56 118 SER B O 1
ATOM 2094 N N . ASP B 1 119 ? 22.734 -30.516 2.83 1 30.62 119 ASP B N 1
ATOM 2095 C CA . ASP B 1 119 ? 23.141 -31.672 3.625 1 30.62 119 ASP B CA 1
ATOM 2096 C C . ASP B 1 119 ? 22.141 -32.812 3.486 1 30.62 119 ASP B C 1
ATOM 2098 O O . ASP B 1 119 ? 20.938 -32.562 3.346 1 30.62 119 ASP B O 1
ATOM 2102 N N . ASP B 1 120 ? 22.578 -34.062 3.061 1 30.95 120 ASP B N 1
ATOM 2103 C CA . ASP B 1 120 ? 22.141 -35.438 2.979 1 30.95 120 ASP B CA 1
ATOM 2104 C C . A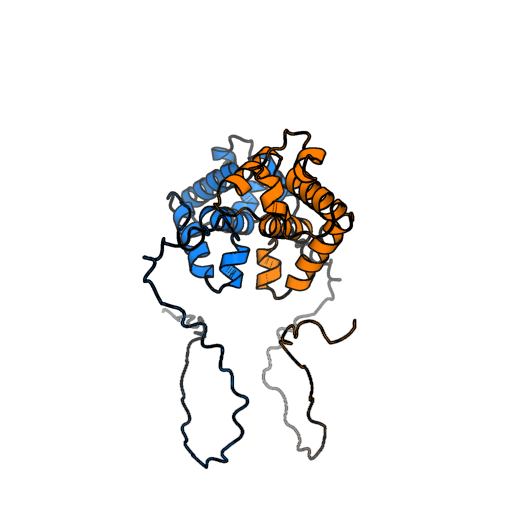SP B 1 120 ? 21.375 -35.844 4.234 1 30.95 120 ASP B C 1
ATOM 2106 O O . ASP B 1 120 ? 21.969 -36.125 5.277 1 30.95 120 ASP B O 1
ATOM 2110 N N . ILE B 1 121 ? 20.641 -35.094 4.781 1 26.81 121 ILE B N 1
ATOM 2111 C CA . ILE B 1 121 ? 20.031 -35.781 5.922 1 26.81 121 ILE B CA 1
ATOM 2112 C C . ILE B 1 121 ? 19.219 -36.969 5.441 1 26.81 121 ILE B C 1
ATOM 2114 O O . ILE B 1 121 ? 18.281 -36.812 4.66 1 26.81 121 ILE B O 1
ATOM 2118 N N . ASP B 1 122 ? 19.859 -38.125 5.363 1 27.08 122 ASP B N 1
ATOM 2119 C CA . ASP B 1 122 ? 19.359 -39.5 5.391 1 27.08 122 ASP B CA 1
ATOM 2120 C C . ASP B 1 122 ? 18.188 -39.656 6.355 1 27.08 122 ASP B C 1
ATOM 2122 O O . ASP B 1 122 ? 18.359 -39.531 7.57 1 27.08 122 ASP B O 1
ATOM 2126 N N . PHE B 1 123 ? 17.172 -39.031 5.992 1 22.2 123 PHE B N 1
ATOM 2127 C CA . PHE B 1 123 ? 16 -39.312 6.809 1 22.2 123 PHE B CA 1
ATOM 2128 C C . PHE B 1 123 ? 15.797 -40.844 6.926 1 22.2 123 PHE B C 1
ATOM 2130 O O . PHE B 1 123 ? 15.477 -41.5 5.938 1 22.2 123 PHE B O 1
ATOM 2137 N N . PHE B 1 124 ? 16.656 -41.469 7.668 1 21.78 124 PHE B N 1
ATOM 2138 C CA . PHE B 1 124 ? 16.375 -42.781 8.234 1 21.78 124 PHE B CA 1
ATOM 2139 C C . PHE B 1 124 ? 14.969 -42.844 8.797 1 21.78 124 PHE B C 1
ATOM 2141 O O . PHE B 1 124 ? 14.594 -42.031 9.633 1 21.78 124 PHE B O 1
ATOM 2148 N N . VAL B 1 125 ? 13.945 -43.188 7.914 1 23.44 125 VAL B N 1
ATOM 2149 C CA . VAL B 1 125 ? 12.648 -43.75 8.242 1 23.44 125 VAL B CA 1
ATOM 2150 C C . VAL B 1 125 ? 12.805 -44.75 9.391 1 23.44 125 VAL B C 1
ATOM 2152 O O . VAL B 1 125 ? 13.32 -45.844 9.203 1 23.44 125 VAL B O 1
ATOM 2155 N N . SER B 1 126 ? 13.438 -44.281 10.383 1 20.33 126 SER B N 1
ATOM 2156 C CA . SER B 1 126 ? 13.641 -45.188 11.492 1 20.33 126 SER B CA 1
ATOM 2157 C C . SER B 1 126 ? 12.32 -45.812 11.953 1 20.33 126 SER B C 1
ATOM 2159 O O . SER B 1 126 ? 11.367 -45.094 12.258 1 20.33 126 SER B O 1
ATOM 2161 N N . ARG B 1 127 ? 11.938 -47.062 11.367 1 21.03 127 ARG B N 1
ATOM 2162 C CA . ARG B 1 127 ? 11.055 -48.156 11.773 1 21.03 127 ARG B CA 1
ATOM 2163 C C . ARG B 1 127 ? 10.945 -48.25 13.297 1 21.03 127 ARG B C 1
ATOM 2165 O O . ARG B 1 127 ? 9.859 -48.406 13.836 1 21.03 127 ARG B O 1
ATOM 2172 N N . ASP B 1 128 ? 11.977 -48.875 13.969 1 20.2 128 ASP B N 1
ATOM 2173 C CA . ASP B 1 128 ? 11.898 -49.688 15.18 1 20.2 128 ASP B CA 1
ATOM 2174 C C . ASP B 1 128 ? 11.695 -48.812 16.406 1 20.2 128 ASP B C 1
ATOM 2176 O O . ASP B 1 128 ? 12.578 -48.031 16.781 1 20.2 128 ASP B O 1
ATOM 2180 N N . LEU B 1 129 ? 10.453 -48.188 16.625 1 20.89 129 LEU B N 1
ATOM 2181 C CA . LEU B 1 129 ? 10.039 -47.625 17.891 1 20.89 129 LEU B CA 1
ATOM 2182 C C . LEU B 1 129 ? 10.586 -48.438 19.062 1 20.89 129 LEU B C 1
ATOM 2184 O O . LEU B 1 129 ? 10.117 -48.281 20.203 1 20.89 129 LEU B O 1
ATOM 2188 N N . HIS B 1 130 ? 11.344 -49.375 18.797 1 19.03 130 HIS B N 1
ATOM 2189 C CA . HIS B 1 130 ? 11.438 -50.094 20.062 1 19.03 130 HIS B CA 1
ATOM 2190 C C . HIS B 1 130 ? 12.023 -49.188 21.141 1 19.03 130 HIS B C 1
ATOM 2192 O O . HIS B 1 130 ? 12.156 -49.625 22.297 1 19.03 130 HIS B O 1
ATOM 2198 N N . VAL B 1 131 ? 12.672 -48.062 20.891 1 17.28 131 VAL B N 1
ATOM 2199 C CA . VAL B 1 131 ? 13.93 -48.062 21.641 1 17.28 131 VAL B CA 1
ATOM 2200 C C . VAL B 1 131 ? 13.633 -48 23.141 1 17.28 131 VAL B C 1
ATOM 2202 O O . VAL B 1 131 ? 12.555 -47.594 23.547 1 17.28 131 VAL B O 1
ATOM 2205 N N . ALA B 1 1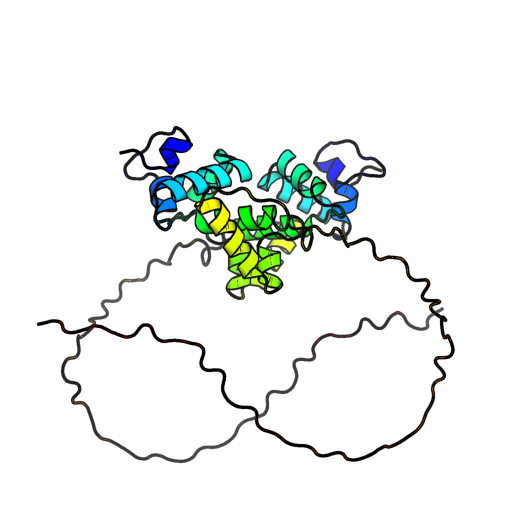32 ? 14.914 -47.531 24 1 16.95 132 ALA B N 1
ATOM 2206 C CA . ALA B 1 132 ? 15.648 -47.906 25.203 1 16.95 132 ALA B CA 1
ATOM 2207 C C . ALA B 1 132 ? 15.008 -47.312 26.453 1 16.95 132 ALA B C 1
ATOM 2209 O O . ALA B 1 132 ? 14.367 -46.25 26.391 1 16.95 132 ALA B O 1
ATOM 2210 N N . ARG B 1 133 ? 15.695 -47.656 27.641 1 18.62 133 ARG B N 1
ATOM 2211 C CA . ARG B 1 133 ? 15.617 -48.031 29.062 1 18.62 133 ARG B CA 1
ATOM 2212 C C . ARG B 1 133 ? 15.672 -46.781 29.938 1 18.62 133 ARG B C 1
ATOM 2214 O O . ARG B 1 133 ? 14.945 -46.688 30.922 1 18.62 133 ARG B O 1
ATOM 2221 N N . GLN B 1 134 ? 16.859 -45.938 30.109 1 15.55 134 GLN B N 1
ATOM 2222 C CA . GLN B 1 134 ? 17.453 -45.906 31.438 1 15.55 134 GLN B CA 1
ATOM 2223 C C . GLN B 1 134 ? 16.891 -44.719 32.25 1 15.55 134 GLN B C 1
ATOM 2225 O O . GLN B 1 134 ? 16.25 -43.844 31.703 1 15.55 134 GLN B O 1
ATOM 2230 N N . LYS B 1 135 ? 18.078 -43.875 33.125 1 17.31 135 LYS B N 1
ATOM 2231 C CA . LYS B 1 135 ? 18.266 -43.688 34.562 1 17.31 135 LYS B CA 1
ATOM 2232 C C . LYS B 1 135 ? 17.594 -42.438 35.062 1 17.31 135 LYS B C 1
ATOM 2234 O O . LYS B 1 135 ? 17.344 -41.5 34.281 1 17.31 135 LYS B O 1
ATOM 2239 N N . PRO B 1 136 ? 18.172 -41.875 36.344 1 17.95 136 PRO B N 1
ATOM 2240 C CA . PRO B 1 136 ? 17.609 -41.406 37.594 1 17.95 136 PRO B CA 1
ATOM 2241 C C . PRO B 1 136 ? 17.578 -39.875 37.719 1 17.95 136 PRO B C 1
ATOM 2243 O O . PRO B 1 136 ? 16.703 -39.344 38.375 1 17.95 136 PRO B O 1
ATOM 2246 N N . ALA B 1 137 ? 18.547 -39.062 37.125 1 17.39 137 ALA B N 1
ATOM 2247 C CA . ALA B 1 137 ? 19.266 -38.281 38.156 1 17.39 137 ALA B CA 1
ATOM 2248 C C . ALA B 1 137 ? 18.453 -37.062 38.562 1 17.39 137 ALA B C 1
ATOM 2250 O O . ALA B 1 137 ? 17.547 -36.625 37.875 1 17.39 137 ALA B O 1
ATOM 2251 N N . GLY B 1 138 ? 19.172 -36.188 39.531 1 17.41 138 GLY B N 1
ATOM 2252 C CA . GLY B 1 138 ? 19.016 -35.438 40.75 1 17.41 138 GLY B CA 1
ATOM 2253 C C . GLY B 1 138 ? 18.578 -34 40.5 1 17.41 138 GLY B C 1
ATOM 2254 O O . GLY B 1 138 ? 17.969 -33.688 39.469 1 17.41 138 GLY B O 1
ATOM 2255 N N . ARG B 1 139 ? 19.406 -32.844 41 1 16.72 139 ARG B N 1
ATOM 2256 C CA . ARG B 1 139 ? 19.203 -31.891 42.062 1 16.72 139 ARG B CA 1
ATOM 2257 C C . ARG B 1 139 ? 18.875 -30.5 41.531 1 16.72 139 ARG B C 1
ATOM 2259 O O . ARG B 1 139 ? 18.016 -29.812 42.031 1 16.72 139 ARG B O 1
ATOM 2266 N N . ARG B 1 140 ? 19.625 -29.891 40.5 1 17.09 140 ARG B N 1
ATOM 2267 C CA . ARG B 1 140 ? 20.156 -28.641 41.031 1 17.09 140 ARG B CA 1
ATOM 2268 C C . ARG B 1 140 ? 19.078 -27.562 41.062 1 17.09 140 ARG B C 1
ATOM 2270 O O . ARG B 1 140 ? 18.078 -27.656 40.344 1 17.09 140 ARG B O 1
ATOM 2277 N N . SER B 1 141 ? 19.578 -26.219 41.219 1 17.36 141 SER B N 1
ATOM 2278 C CA . SER B 1 141 ? 19.453 -25.062 42.125 1 17.36 141 SER B CA 1
ATOM 2279 C C . SER B 1 141 ? 18.672 -23.938 41.469 1 17.36 141 SER B C 1
ATOM 2281 O O . SER B 1 141 ? 17.688 -23.453 42.031 1 17.36 141 SER B O 1
ATOM 2283 N N . ARG B 1 142 ? 19.359 -22.719 41 1 17.98 142 ARG B N 1
ATOM 2284 C CA . ARG B 1 142 ? 19.312 -21.438 41.688 1 17.98 142 ARG B CA 1
ATOM 2285 C C . ARG B 1 142 ? 18.438 -20.438 40.938 1 17.98 142 ARG B C 1
ATOM 2287 O O . ARG B 1 142 ? 17.609 -19.75 41.531 1 17.98 142 ARG B O 1
ATOM 2294 N N . SER B 1 143 ? 18.734 -19.891 39.656 1 18.41 143 SER B N 1
ATOM 2295 C CA . SER B 1 143 ? 19.047 -18.469 39.656 1 18.41 143 SER B CA 1
ATOM 2296 C C . SER B 1 143 ? 17.781 -17.625 39.5 1 18.41 143 SER B C 1
ATOM 2298 O O . SER B 1 143 ? 16.734 -18.125 39.062 1 18.41 143 SER B O 1
ATOM 2300 N N . PRO B 1 144 ? 18.031 -16.156 39.188 1 20.89 144 PRO B N 1
ATOM 2301 C CA . PRO B 1 144 ? 17.625 -14.859 39.688 1 20.89 144 PRO B CA 1
ATOM 2302 C C . PRO B 1 144 ? 16.562 -14.188 38.844 1 20.89 144 PRO B C 1
ATOM 2304 O O . PRO B 1 144 ? 16.438 -14.492 37.656 1 20.89 144 PRO B O 1
ATOM 2307 N N . PRO B 1 145 ? 15.688 -13.383 39.406 1 21.55 145 PRO B N 1
ATOM 2308 C CA . PRO B 1 145 ? 14.414 -12.773 39 1 21.55 145 PRO B CA 1
ATOM 2309 C C . PRO B 1 145 ? 14.602 -11.531 38.156 1 21.55 145 PRO B C 1
ATOM 2311 O O . PRO B 1 145 ? 15.445 -10.688 38.438 1 21.55 145 PRO B O 1
ATOM 2314 N N . TYR B 1 146 ? 14.625 -11.633 36.875 1 18.34 146 TYR B N 1
ATOM 2315 C CA . TYR B 1 146 ? 14.773 -10.562 35.875 1 18.34 146 TYR B CA 1
ATOM 2316 C C . TYR B 1 146 ? 13.703 -9.5 36.094 1 18.34 146 TYR B C 1
ATOM 2318 O O . TYR B 1 146 ? 12.508 -9.797 36.094 1 18.34 146 TYR B O 1
ATOM 2326 N N . ALA B 1 147 ? 14.039 -8.32 36.594 1 18.25 147 ALA B N 1
ATOM 2327 C CA . ALA B 1 147 ? 13.477 -7.059 37.062 1 18.25 147 ALA B CA 1
ATOM 2328 C C . ALA B 1 147 ? 12.711 -6.359 35.938 1 18.25 147 ALA B C 1
ATOM 2330 O O . ALA B 1 147 ? 11.547 -5.996 36.094 1 18.25 147 ALA B O 1
ATOM 2331 N N . GLY B 1 148 ? 13.336 -5.355 35.062 1 17.61 148 GLY B N 1
ATOM 2332 C CA . GLY B 1 148 ? 13.242 -3.904 35.031 1 17.61 148 GLY B CA 1
ATOM 2333 C C . GLY B 1 148 ? 12.336 -3.389 33.906 1 17.61 148 GLY B C 1
ATOM 2334 O O . GLY B 1 148 ? 12.266 -2.182 33.688 1 17.61 148 GLY B O 1
ATOM 2335 N N . ILE B 1 149 ? 11.773 -3.939 32.844 1 21.48 149 ILE B N 1
ATOM 2336 C CA . ILE B 1 149 ? 11.641 -3.057 31.703 1 21.48 149 ILE B CA 1
ATOM 2337 C C . ILE B 1 149 ? 10.555 -2.016 31.969 1 21.48 149 ILE B C 1
ATOM 2339 O O . ILE B 1 149 ? 9.391 -2.361 32.156 1 21.48 149 ILE B O 1
ATOM 2343 N N . SER B 1 150 ? 10.836 -0.806 32.438 1 19.67 150 SER B N 1
ATOM 2344 C CA . SER B 1 150 ? 10.148 0.43 32.781 1 19.67 150 SER B CA 1
ATOM 2345 C C . SER B 1 150 ? 9.422 1.021 31.562 1 19.67 150 SER B C 1
ATOM 2347 O O . SER B 1 150 ? 10.047 1.336 30.562 1 19.67 150 SER B O 1
ATOM 2349 N N . TRP B 1 151 ? 8.164 0.812 31.344 1 21.41 151 TRP B N 1
ATOM 2350 C CA . TRP B 1 151 ? 7.215 1.151 30.281 1 21.41 151 TRP B CA 1
ATOM 2351 C C . TRP B 1 151 ? 7.23 2.648 30 1 21.41 151 TRP B C 1
ATOM 2353 O O . TRP B 1 151 ? 7.844 3.422 30.734 1 21.41 151 TRP B O 1
ATOM 2363 N N . LEU B 1 152 ? 5.934 3.363 29.906 1 22.28 152 LEU B N 1
ATOM 2364 C CA . LEU B 1 152 ? 5.109 4.336 29.188 1 22.28 152 LEU B CA 1
ATOM 2365 C C . LEU B 1 152 ? 5.285 5.73 29.781 1 22.28 152 LEU B C 1
ATOM 2367 O O . LEU B 1 152 ? 4.707 6.043 30.828 1 22.28 152 LEU B O 1
ATOM 2371 N N . LEU B 1 153 ? 6.445 6.234 29.859 1 22.39 153 LEU B N 1
ATOM 2372 C CA . LEU B 1 153 ? 6.762 7.41 30.672 1 22.39 153 LEU B CA 1
ATOM 2373 C C . LEU B 1 153 ? 5.953 8.617 30.203 1 22.39 153 LEU B C 1
ATOM 2375 O O . LEU B 1 153 ? 5.738 8.812 29 1 22.39 153 LEU B O 1
ATOM 2379 N N . PRO B 1 154 ? 5.238 9.188 31.141 1 25.75 154 PRO B N 1
ATOM 2380 C CA . PRO B 1 154 ? 4.422 10.406 31.172 1 25.75 154 PRO B CA 1
ATOM 2381 C C . PRO B 1 154 ? 5.227 11.664 30.844 1 25.75 154 PRO B C 1
ATOM 2383 O O . PRO B 1 154 ? 6.363 11.812 31.297 1 25.75 154 PRO B O 1
ATOM 2386 N N . VAL B 1 155 ? 5.07 12.312 29.781 1 22.53 155 VAL B N 1
ATOM 2387 C CA . VAL B 1 155 ? 5.707 13.539 29.312 1 22.53 155 VAL B CA 1
ATOM 2388 C C . VAL B 1 155 ? 5.512 14.648 30.344 1 22.53 155 VAL B C 1
ATOM 2390 O O . VAL B 1 155 ? 4.387 15.102 30.562 1 22.53 155 VAL B O 1
ATOM 2393 N N . THR B 1 156 ? 6.109 14.625 31.516 1 25.55 156 THR B N 1
ATOM 2394 C CA . THR B 1 156 ? 6.129 15.695 32.5 1 25.55 156 THR B CA 1
ATOM 2395 C C . THR B 1 156 ? 6.723 16.969 31.906 1 25.55 156 THR B C 1
ATOM 2397 O O . THR B 1 156 ? 7.832 16.953 31.375 1 25.55 156 THR B O 1
ATOM 2400 N N . GLY B 1 157 ? 5.902 17.875 31.5 1 21.8 157 GLY B N 1
ATOM 2401 C CA . GLY B 1 157 ? 6.211 19.234 31.109 1 21.8 157 GLY B CA 1
ATOM 2402 C C . GLY B 1 157 ? 7.191 19.906 32.062 1 21.8 157 GLY B C 1
ATOM 2403 O O . GLY B 1 157 ? 7.414 19.438 33.188 1 21.8 157 GLY B O 1
ATOM 2404 N N . ALA B 1 158 ? 7.816 21.062 31.531 1 24.33 158 ALA B N 1
ATOM 2405 C CA . ALA B 1 158 ? 8.906 22.031 31.688 1 24.33 158 ALA B CA 1
ATOM 2406 C C . ALA B 1 158 ? 8.836 22.734 33.031 1 24.33 158 ALA B C 1
ATOM 2408 O O . ALA B 1 158 ? 7.746 23.062 33.5 1 24.33 158 ALA B O 1
ATOM 2409 N N . GLY B 1 159 ? 9.945 22.75 33.781 1 20.73 159 GLY B N 1
ATOM 2410 C CA . GLY B 1 159 ? 10.562 23.312 34.969 1 20.73 159 GLY B CA 1
ATOM 2411 C C . GLY B 1 159 ? 10.453 24.828 35.031 1 20.73 159 GLY B C 1
ATOM 2412 O O . GLY B 1 159 ? 10.102 25.469 34.031 1 20.73 159 GLY B O 1
ATOM 2413 N N . GLU B 1 160 ? 11.188 25.422 36.031 1 23.53 160 GLU B N 1
ATOM 2414 C CA . GLU B 1 160 ? 11.484 26.578 36.875 1 23.53 160 GLU B CA 1
ATOM 2415 C C . GLU B 1 160 ? 12.195 27.672 36.094 1 23.53 160 GLU B C 1
ATOM 2417 O O . GLU B 1 160 ? 12.289 28.812 36.531 1 23.53 160 GLU B O 1
ATOM 2422 N N . PHE B 1 161 ? 13.086 27.688 35 1 22.7 161 PHE B N 1
ATOM 2423 C CA . PHE B 1 161 ? 14.211 28.562 35.281 1 22.7 161 PHE B CA 1
ATOM 2424 C C . PHE B 1 161 ? 13.75 30.016 35.375 1 22.7 161 PHE B C 1
ATOM 2426 O O . PHE B 1 161 ? 14.102 30.703 36.344 1 22.7 161 PHE B O 1
ATOM 2433 N N . CYS B 1 162 ? 13.625 30.984 34.312 1 22.77 162 CYS B N 1
ATOM 2434 C CA . CYS B 1 162 ? 13.922 32.375 34.594 1 22.77 162 CYS B CA 1
ATOM 2435 C C . CYS B 1 162 ? 12.742 33.062 35.25 1 22.77 162 CYS B C 1
ATOM 2437 O O . CYS B 1 162 ? 11.586 32.719 35 1 22.77 162 CYS B O 1
#

InterPro domains:
  IPR004883 Lateral organ boundaries, LOB [PF03195] (2-96)
  IPR004883 Lateral organ boundaries, LOB [PS50891] (1-103)

pLDDT: mean 74.14, std 34.23, range [15.55, 98.94]

Radius of gyration: 27.54 Å; Cα contacts (8 Å, |Δi|>4): 351; chains: 2; bounding box: 48×83×79 Å

Foldseek 3Di:
DAALLCVLVVHDDDPPRLLNQQQVVPDDSLLSNLQSVQLCVQLNPVRQVVVSVVDPRHHCVVSSLQSLQCFQQVPQGCVVCVVVVNNVSSVVSSVCSSVPHDTHHHCVRPPPPDPPPPDPPPPPPVPCPPPDDDDDDDDDDDDDDDDDDPPPDDPDDPDDDD/DAQLLCVLVVHDDDPPRLLNQQQVVPDDSLLSNLLSVQLCVQLNPVRQVVVSVVDPRHHSVVSSLQSQQCFQQVPQGCVVCVVVVNNVSSVVSSVCSSVPHDTHHHCVRPPPPDPPPPDPPPPPPPDCVPDDDDDDDDDDDDDDDDDDDDDDDDPPDDDDDD

Organism: NCBI:txid165716

Secondary structure (DSSP, 8-state):
---HHHHHHT----TT-HHHHHTTT--SHHHHHHHHHHHHHHH-HHHHHHHHHTSSS--SHHHHHHHHHHHH-TTTHHHHHHHTT-HHHHHHHHHHHHTT------GGGTT---------------------------------------------------/---HHHHHHT----TT-HHHHHTTT--SHHHHHHHHHHHHHHH-HHHHHHHHHTSSS--SHHHHHHHHHHHH-TTTHHHHHHHTT-HHHHHHHHHHHHTT------GGGTT-----------------TT--------------------------------

Solvent-accessible surface area (backbone atoms only — not comparable to full-atom values): 19856 Å² total; per-residue (Å²): 131,69,38,49,42,26,58,76,67,70,48,90,59,60,96,80,33,60,54,52,57,18,39,65,87,44,86,45,65,65,28,31,32,31,45,43,51,52,40,26,68,70,56,30,60,67,44,43,52,50,54,42,68,71,34,86,74,34,51,49,61,45,55,40,43,42,51,36,10,34,46,33,16,56,56,43,23,34,47,40,27,48,76,71,70,39,40,66,59,38,53,49,44,42,51,36,32,38,72,65,50,84,87,58,63,36,60,91,40,35,72,60,68,78,80,71,80,76,71,81,72,74,72,70,76,72,71,75,74,67,80,79,76,84,84,83,80,86,80,88,80,90,86,88,80,90,86,77,96,79,74,85,80,77,93,74,90,83,82,75,92,135,129,68,39,50,41,26,59,76,67,69,48,89,60,58,95,79,33,61,53,52,58,18,39,65,86,43,86,45,66,66,27,31,33,32,44,42,52,52,39,27,68,70,56,29,62,68,45,42,54,51,54,39,67,72,33,85,74,34,52,48,59,46,56,40,43,43,52,35,10,34,46,32,16,54,58,42,22,34,48,40,27,49,76,69,73,38,42,67,58,39,52,50,45,43,50,36,32,39,71,66,50,85,85,59,64,35,60,90,40,34,72,58,69,76,80,69,77,80,69,80,71,76,74,69,78,77,76,78,77,69,75,93,83,88,92,84,84,89,82,90,88,82,90,83,85,88,82,71,91,78,76,85,76,76,85,76,81,87,86,76,83,132

Nearest PDB structures (foldseek):
  5byo-assembly2_B  TM=3.976E-01  e=6.658E+00  synthetic construct

Sequence (324 aa):
MSCNGCRVLRKGCNENCILRQSLQGIESPQAQSNATVFVAKFFGRAGLMSFLSAVPTPNVLSLLFEACGRTVNPVNGAVGLLGTGNWNVCQAAVETVLRGGVLRPIQEFSGEYPAEESDDIDFFVSRDLHVARQKPAGRRSRSPPYAGISWLLPVTGAGEFCMSCNGCRVLRKGCNENCILRQSLQGIESPQAQSNATVFVAKFFGRAGLMSFLSAVPTPNVLSLLFEACGRTVNPVNGAVGLLGTGNWNVCQAAVETVLRGGVLRPIQEFSGEYPAEESDDIDFFVSRDLHVARQKPAGRRSRSPPYAGISWLLPVTGAGEFC